Protein AF-A0A7Y5PY12-F1 (afdb_monomer_lite)

Foldseek 3Di:
DDDDPDDDDDPVCVVCVVVVVVVVVVVVVVVVVVVVVVVVVVVVVVVVVVVVVVVVVVVVVVVVVVVVVVVVVVVVVVVVVVVVVVVVVVVVVVVVVVVVVVVPDDDDDDQDPLLVVLVVVVVVVCVVVQWAPKDFPDDSVVSVVQLPVQDWDWTWMWTDHPNFIKTWTFTDGNSDTDDTGIDGPVVPPD

Sequence (190 aa):
MSSAPAQALPEWVAISLPWLVALCALAAAATGVGVWMLLRELRGLAKLGERLAVLDDIRATLARVAKEREDLDLRRLEHVLIELRDGQRRLEDLLLRSSQLSTSAPASPVPSASAIGLSERIVQRLLAQGFERVQVVPSLEELAKLAESGAVHEVPIEARRNGVLCKGRVLVRDGVLIDVEVQPAYSMFP

Secondary structure (DSSP, 8-state):
-------PPPHHHHHHHHHHHHHHHHHHHHHHHHHHHHHHHHHHHHHHHHHHHHHHHHHHHHHHHHHHHHHHHHHHHHHHHHHHHHHHHHHHHHHHHHHHHHHHS--PPPPPHHHHHHHHHHHHHHHHTT-EEEEE-S-HHHHHHHHHS-S-EEEEEEEEETTEEEEEEEEEETTEEEEEEEEEGGGG--

pLDDT: mean 88.65, std 11.75, range [49.53, 98.12]

Radius of gyration: 48.52 Å; chains: 1; bounding box: 94×52×132 Å

Structure (mmCIF, N/CA/C/O backbone):
data_AF-A0A7Y5PY12-F1
#
_entry.id   AF-A0A7Y5PY12-F1
#
loop_
_atom_site.group_PDB
_atom_site.id
_atom_site.type_symbol
_atom_site.label_atom_id
_atom_site.label_alt_id
_atom_site.label_comp_id
_atom_site.label_asym_id
_atom_site.label_entity_id
_atom_site.label_seq_id
_atom_site.pdbx_PDB_ins_code
_atom_site.Cartn_x
_atom_site.Cartn_y
_atom_site.Cartn_z
_atom_site.occupancy
_atom_site.B_iso_or_equiv
_atom_site.auth_seq_id
_atom_site.auth_comp_id
_atom_site.auth_asym_id
_atom_site.auth_atom_id
_atom_site.pdbx_PDB_model_num
ATOM 1 N N . MET A 1 1 ? 54.995 -23.085 -85.739 1.00 54.16 1 MET A N 1
ATOM 2 C CA . MET A 1 1 ? 54.355 -22.607 -84.494 1.00 54.16 1 MET A CA 1
ATOM 3 C C . MET A 1 1 ? 53.792 -21.229 -84.795 1.00 54.16 1 MET A C 1
ATOM 5 O O . MET A 1 1 ? 54.564 -20.297 -84.952 1.00 54.16 1 MET A O 1
ATOM 9 N N . SER A 1 2 ? 52.486 -21.140 -85.055 1.00 56.22 2 SER A N 1
ATOM 10 C CA . SER A 1 2 ? 51.837 -19.907 -85.517 1.00 56.22 2 SER A CA 1
ATOM 11 C C . SER A 1 2 ? 51.529 -19.014 -84.317 1.00 56.22 2 SER A C 1
ATOM 13 O O . SER A 1 2 ? 50.691 -19.367 -83.493 1.00 56.22 2 SER A O 1
ATOM 15 N N . SER A 1 3 ? 52.222 -17.885 -84.192 1.00 66.25 3 SER A N 1
ATOM 16 C CA . SER A 1 3 ? 51.898 -16.840 -83.220 1.00 66.25 3 SER A CA 1
ATOM 17 C C . SER A 1 3 ? 50.614 -16.138 -83.663 1.00 66.25 3 SER A C 1
ATOM 19 O O . SER A 1 3 ? 50.614 -15.425 -84.667 1.00 66.25 3 SER A O 1
ATOM 21 N N . ALA A 1 4 ? 49.509 -16.371 -82.954 1.00 66.19 4 ALA A N 1
ATOM 22 C CA . ALA A 1 4 ? 48.272 -15.634 -83.183 1.00 66.19 4 ALA A CA 1
ATOM 23 C C . ALA A 1 4 ? 48.513 -14.140 -82.885 1.00 66.19 4 ALA A C 1
ATOM 25 O O . ALA A 1 4 ? 49.098 -13.828 -81.843 1.00 66.19 4 ALA A O 1
ATOM 26 N N . PRO A 1 5 ? 48.110 -13.216 -83.776 1.00 68.19 5 PRO A N 1
ATOM 27 C CA . PRO A 1 5 ? 48.259 -11.792 -83.525 1.00 68.19 5 PRO A CA 1
ATOM 28 C C . PRO A 1 5 ? 47.411 -11.420 -82.310 1.00 68.19 5 PRO A C 1
ATOM 30 O O . PRO A 1 5 ? 46.220 -11.730 -82.257 1.00 68.19 5 PRO A O 1
ATOM 33 N N . ALA A 1 6 ? 48.037 -10.773 -81.329 1.00 69.00 6 ALA A N 1
ATOM 34 C CA . ALA A 1 6 ? 47.335 -10.190 -80.199 1.00 69.00 6 ALA A CA 1
ATOM 35 C C . ALA A 1 6 ? 46.327 -9.171 -80.745 1.00 69.00 6 ALA A C 1
ATOM 37 O O . ALA A 1 6 ? 46.705 -8.104 -81.228 1.00 69.00 6 ALA A O 1
ATOM 38 N N . GLN A 1 7 ? 45.047 -9.539 -80.739 1.00 79.12 7 GLN A N 1
ATOM 39 C CA . GLN A 1 7 ? 43.967 -8.638 -81.112 1.00 79.12 7 GLN A CA 1
ATOM 40 C C . GLN A 1 7 ? 43.964 -7.494 -80.098 1.00 79.12 7 GLN A C 1
ATOM 42 O O . GLN A 1 7 ? 43.679 -7.702 -78.918 1.00 79.12 7 GLN A O 1
ATOM 47 N N . ALA A 1 8 ? 44.354 -6.302 -80.550 1.00 81.00 8 ALA A N 1
ATOM 48 C CA . ALA 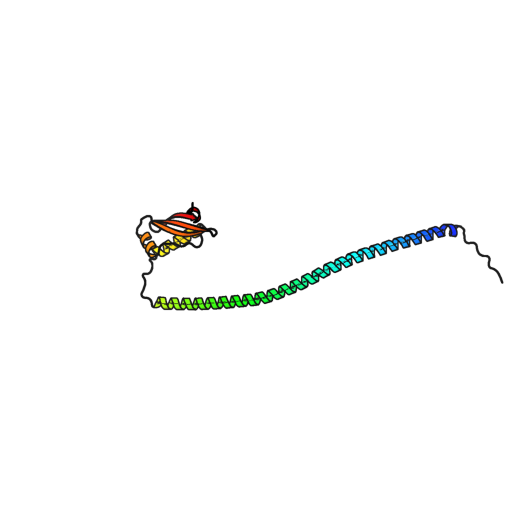A 1 8 ? 44.303 -5.100 -79.738 1.00 81.00 8 ALA A CA 1
ATOM 49 C C . ALA A 1 8 ? 42.850 -4.868 -79.309 1.00 81.00 8 ALA A C 1
ATOM 51 O O . ALA A 1 8 ? 41.940 -4.852 -80.142 1.00 81.00 8 ALA A O 1
ATOM 52 N N . LEU A 1 9 ? 42.632 -4.743 -78.000 1.00 84.69 9 LEU A N 1
ATOM 53 C CA . LEU A 1 9 ? 41.312 -4.447 -77.463 1.00 84.69 9 LEU A CA 1
ATOM 54 C C . LEU A 1 9 ? 40.829 -3.085 -77.991 1.00 84.69 9 LEU A C 1
ATOM 56 O O . LEU A 1 9 ? 41.644 -2.178 -78.174 1.00 84.69 9 LEU A O 1
ATOM 60 N N . PRO A 1 10 ? 39.517 -2.913 -78.208 1.00 89.19 10 PRO A N 1
ATOM 61 C CA . PRO A 1 10 ? 38.969 -1.637 -78.645 1.00 89.19 10 PRO A CA 1
ATOM 62 C C . PRO A 1 10 ? 39.247 -0.517 -77.629 1.00 89.19 10 PRO A C 1
ATOM 64 O O . PRO A 1 10 ? 39.063 -0.712 -76.427 1.00 89.19 10 PRO A O 1
ATOM 67 N N . GLU A 1 11 ? 39.597 0.684 -78.095 1.00 89.56 11 GLU A N 1
ATOM 68 C CA . GLU A 1 11 ? 39.918 1.840 -77.232 1.00 89.56 11 GLU A CA 1
ATOM 69 C C . GLU A 1 11 ? 38.777 2.227 -76.271 1.00 89.56 11 GLU A C 1
ATOM 71 O O . GLU A 1 11 ? 39.020 2.673 -75.148 1.00 89.56 11 GLU A O 1
ATOM 76 N N . TRP A 1 12 ? 37.519 1.979 -76.652 1.00 91.88 12 TRP A N 1
ATOM 77 C CA . TRP A 1 12 ? 36.357 2.239 -75.795 1.00 91.88 12 TRP A CA 1
ATOM 78 C C . TRP A 1 12 ? 36.326 1.358 -74.535 1.00 91.88 12 TRP A C 1
ATOM 80 O O . TRP A 1 12 ? 35.799 1.775 -73.499 1.00 91.88 12 TRP A O 1
ATOM 90 N N . VAL A 1 13 ? 36.923 0.161 -74.585 1.00 90.19 13 VAL A N 1
ATOM 91 C CA . VAL A 1 13 ? 37.040 -0.734 -73.424 1.00 90.19 13 VAL A CA 1
ATOM 92 C C . VAL A 1 13 ? 38.018 -0.145 -72.410 1.00 90.19 13 VAL A C 1
ATOM 94 O O . VAL A 1 13 ? 37.716 -0.110 -71.221 1.00 90.19 13 VAL A O 1
ATOM 97 N N . ALA A 1 14 ? 39.151 0.394 -72.870 1.00 88.75 14 ALA A N 1
ATOM 98 C CA . ALA A 1 14 ? 40.142 1.024 -71.997 1.00 88.75 14 ALA A CA 1
ATOM 99 C C . ALA A 1 14 ? 39.577 2.257 -71.265 1.00 88.75 14 ALA A C 1
ATOM 101 O O . ALA A 1 14 ? 39.891 2.478 -70.097 1.00 88.75 14 ALA A O 1
ATOM 102 N N . ILE A 1 15 ? 38.700 3.024 -71.924 1.00 94.00 15 ILE A N 1
ATOM 103 C CA . ILE A 1 15 ? 38.070 4.222 -71.346 1.00 94.00 15 ILE A CA 1
ATOM 104 C C . ILE A 1 15 ? 36.951 3.862 -70.353 1.00 94.00 15 ILE A C 1
ATOM 106 O O . ILE A 1 15 ? 36.794 4.538 -69.339 1.00 94.00 15 ILE A O 1
ATOM 110 N N . SER A 1 16 ? 36.171 2.808 -70.612 1.00 94.56 16 SER A N 1
ATOM 111 C CA . SER A 1 16 ? 35.021 2.422 -69.768 1.00 94.56 16 SER A CA 1
ATOM 112 C C . SER A 1 16 ? 35.388 1.567 -68.551 1.00 94.56 16 SER A C 1
ATOM 114 O O . SER A 1 16 ? 34.712 1.642 -67.523 1.00 94.56 16 SER A O 1
ATOM 116 N N . LEU A 1 17 ? 36.478 0.800 -68.623 1.00 94.94 17 LEU A N 1
ATOM 117 C CA . LEU A 1 17 ? 36.952 -0.052 -67.531 1.00 94.94 17 LEU A CA 1
ATOM 118 C C . LEU A 1 17 ? 37.141 0.683 -66.184 1.00 94.94 17 LEU A C 1
ATOM 120 O O . LEU A 1 17 ? 36.615 0.182 -65.188 1.00 94.94 17 LEU A O 1
ATOM 124 N N . PRO A 1 18 ? 37.792 1.865 -66.093 1.00 95.38 18 PRO A N 1
ATOM 125 C CA . PRO A 1 18 ? 37.923 2.571 -64.815 1.00 95.38 18 PRO A CA 1
ATOM 126 C C . PRO A 1 18 ? 36.571 3.002 -64.231 1.00 95.38 18 PRO A C 1
ATOM 128 O O . PRO A 1 18 ? 36.392 2.948 -63.015 1.00 95.38 18 PRO A O 1
ATOM 131 N N . TRP A 1 19 ? 35.597 3.363 -65.072 1.00 96.56 19 TRP A N 1
ATOM 132 C CA . TRP A 1 19 ? 34.250 3.726 -64.622 1.00 96.56 19 TRP A CA 1
ATOM 133 C C . TRP A 1 19 ? 33.482 2.528 -64.066 1.00 96.56 19 TRP A C 1
ATOM 135 O O . TRP A 1 19 ? 32.824 2.658 -63.037 1.00 96.56 19 TRP A O 1
ATOM 145 N N . LEU A 1 20 ? 33.600 1.352 -64.693 1.00 96.81 20 LEU A N 1
ATOM 146 C CA . LEU A 1 20 ? 33.001 0.121 -64.169 1.00 96.81 20 LEU A CA 1
ATOM 147 C C . LEU A 1 20 ? 33.629 -0.283 -62.833 1.00 96.81 20 LEU A C 1
ATOM 149 O O . LEU A 1 20 ? 32.902 -0.621 -61.901 1.00 96.81 20 LEU A O 1
ATOM 153 N N . VAL A 1 21 ? 34.958 -0.195 -62.704 1.00 96.88 21 VAL A N 1
ATOM 154 C CA . VAL A 1 21 ? 35.637 -0.460 -61.424 1.00 96.88 21 VAL A CA 1
ATOM 155 C C . VAL A 1 21 ? 35.184 0.538 -60.357 1.00 96.88 21 VAL A C 1
ATOM 157 O O . VAL A 1 21 ? 34.870 0.124 -59.242 1.00 96.88 21 VAL A O 1
ATOM 160 N N . ALA A 1 22 ? 35.078 1.826 -60.694 1.00 97.06 22 ALA A N 1
ATOM 161 C CA . ALA A 1 22 ? 34.590 2.850 -59.773 1.00 97.06 22 ALA A CA 1
ATOM 162 C C . ALA A 1 22 ? 33.138 2.593 -59.334 1.00 97.06 22 ALA A C 1
ATOM 164 O O . ALA A 1 22 ? 32.830 2.686 -58.147 1.00 97.06 22 ALA A O 1
ATOM 165 N N . LEU A 1 23 ? 32.253 2.212 -60.261 1.00 97.50 23 LEU A N 1
ATOM 166 C CA . LEU A 1 23 ? 30.853 1.909 -59.963 1.00 97.50 23 LEU A CA 1
ATOM 167 C C . LEU A 1 23 ? 30.711 0.643 -59.106 1.00 97.50 23 LEU A C 1
ATOM 169 O O . LEU A 1 23 ? 29.953 0.644 -58.137 1.00 97.50 23 LEU A O 1
ATOM 173 N N . CYS A 1 24 ? 31.488 -0.404 -59.394 1.00 97.56 24 CYS A N 1
ATOM 174 C CA . CYS A 1 24 ? 31.554 -1.607 -58.563 1.00 97.56 24 CYS A CA 1
ATOM 175 C C . CYS A 1 24 ? 32.086 -1.304 -57.157 1.00 97.56 24 CYS A C 1
ATOM 177 O O . CYS A 1 24 ? 31.521 -1.782 -56.174 1.00 97.56 24 CYS A O 1
ATOM 179 N N . ALA A 1 25 ? 33.132 -0.481 -57.039 1.00 97.31 25 ALA A N 1
ATOM 180 C CA . ALA A 1 25 ? 33.668 -0.062 -55.747 1.00 97.31 25 ALA A CA 1
ATOM 181 C C . ALA A 1 25 ? 32.639 0.749 -54.943 1.00 97.31 25 ALA A C 1
ATOM 183 O O . ALA A 1 25 ? 32.486 0.533 -53.741 1.00 97.31 25 ALA A O 1
ATOM 184 N N . LEU A 1 26 ? 31.881 1.629 -55.604 1.00 97.81 26 LEU A N 1
ATOM 185 C CA . LEU A 1 26 ? 30.832 2.426 -54.969 1.00 97.81 26 LEU A CA 1
ATOM 186 C C . LEU A 1 26 ? 29.651 1.556 -54.516 1.00 97.81 26 LEU A C 1
ATOM 188 O O . LEU A 1 26 ? 29.161 1.725 -53.401 1.00 97.81 26 LEU A O 1
ATOM 192 N N . ALA A 1 27 ? 29.240 0.575 -55.323 1.00 97.44 27 ALA A N 1
ATOM 193 C CA . ALA A 1 27 ? 28.216 -0.397 -54.943 1.00 97.44 27 ALA A CA 1
ATOM 194 C C . ALA A 1 27 ? 28.662 -1.282 -53.762 1.00 97.44 27 ALA A C 1
ATOM 196 O O . ALA A 1 27 ? 27.888 -1.522 -52.831 1.00 97.44 27 ALA A O 1
ATOM 197 N N . ALA A 1 28 ? 29.923 -1.726 -53.749 1.00 97.44 28 ALA A N 1
ATOM 198 C CA . ALA A 1 28 ? 30.500 -2.476 -52.634 1.00 97.44 28 ALA A CA 1
ATOM 199 C C . ALA A 1 28 ? 30.579 -1.630 -51.350 1.00 97.44 28 ALA A C 1
ATOM 201 O O . ALA A 1 28 ? 30.258 -2.109 -50.263 1.00 97.44 28 ALA A O 1
ATOM 202 N N . ALA A 1 29 ? 30.934 -0.348 -51.463 1.00 97.81 29 ALA A N 1
ATOM 203 C CA . ALA A 1 29 ? 30.933 0.570 -50.328 1.00 97.81 29 ALA A CA 1
ATOM 204 C C . ALA A 1 29 ? 29.511 0.804 -49.790 1.00 97.81 29 ALA A C 1
ATOM 206 O O . ALA A 1 29 ? 29.292 0.723 -48.582 1.00 97.81 29 ALA A O 1
ATOM 207 N N . ALA A 1 30 ? 28.532 1.029 -50.671 1.00 97.44 30 ALA A N 1
ATOM 208 C CA . ALA A 1 30 ? 27.138 1.241 -50.284 1.00 97.44 30 ALA A CA 1
ATOM 209 C C . ALA A 1 30 ? 26.540 0.015 -49.573 1.00 97.44 30 ALA A C 1
ATOM 211 O O . ALA A 1 30 ? 25.907 0.149 -48.525 1.00 97.44 30 ALA A O 1
ATOM 212 N N . THR A 1 31 ? 26.791 -1.188 -50.095 1.00 97.88 31 THR A N 1
ATOM 213 C CA . THR A 1 31 ? 26.361 -2.441 -49.453 1.00 97.88 31 THR A CA 1
ATOM 214 C C . THR A 1 31 ? 27.072 -2.666 -48.119 1.00 97.88 31 THR A C 1
ATOM 216 O O . THR A 1 31 ? 26.419 -3.028 -47.141 1.00 97.88 31 THR A O 1
ATOM 219 N N . GLY A 1 32 ? 28.372 -2.368 -48.031 1.00 98.00 32 GLY A N 1
ATOM 220 C CA . GLY A 1 32 ? 29.129 -2.426 -46.779 1.00 98.00 32 GLY A CA 1
ATOM 221 C C . GLY A 1 32 ? 28.567 -1.501 -45.695 1.00 98.00 32 GLY A C 1
ATOM 222 O O . GLY A 1 32 ? 28.369 -1.933 -44.558 1.00 98.00 32 GLY A O 1
ATOM 223 N N . VAL A 1 33 ? 28.238 -0.254 -46.048 1.00 98.06 33 VAL A N 1
ATOM 224 C CA . VAL A 1 33 ? 27.600 0.705 -45.128 1.00 98.06 33 VAL A CA 1
ATOM 225 C C . VAL A 1 33 ? 26.213 0.219 -44.701 1.00 98.06 33 VAL A C 1
ATOM 227 O O . VAL A 1 33 ? 25.891 0.282 -43.514 1.00 98.06 33 VAL A O 1
ATOM 230 N N . GLY A 1 34 ? 25.420 -0.322 -45.631 1.00 97.81 34 GLY A N 1
ATOM 231 C CA . GLY A 1 34 ? 24.100 -0.883 -45.332 1.00 97.81 34 GLY A CA 1
ATOM 232 C C . GLY A 1 34 ? 24.163 -2.044 -44.335 1.00 97.81 34 GLY A C 1
ATOM 233 O O . GLY A 1 34 ? 23.469 -2.032 -43.318 1.00 97.81 34 GLY A O 1
ATOM 234 N N . VAL A 1 35 ? 25.055 -3.012 -44.565 1.00 98.12 35 VAL A N 1
ATOM 235 C CA . VAL A 1 35 ? 25.275 -4.144 -43.647 1.00 98.12 35 VAL A CA 1
ATOM 236 C C . VAL A 1 35 ? 25.763 -3.657 -42.281 1.00 98.12 35 VAL A C 1
ATOM 238 O O . VAL A 1 35 ? 25.303 -4.143 -41.245 1.00 98.12 35 VAL A O 1
ATOM 241 N N . TRP A 1 36 ? 26.660 -2.670 -42.253 1.00 98.12 36 TRP A N 1
ATOM 242 C CA . TRP A 1 36 ? 27.153 -2.094 -41.005 1.00 98.12 36 TRP A CA 1
ATOM 243 C C . TRP A 1 36 ? 26.049 -1.393 -40.199 1.00 98.12 36 TRP A C 1
ATOM 245 O O . TRP A 1 36 ? 25.974 -1.583 -38.982 1.00 98.12 36 TRP A O 1
ATOM 255 N N . MET A 1 37 ? 25.163 -0.635 -40.854 1.00 98.12 37 MET A N 1
ATOM 256 C CA . MET A 1 37 ? 24.010 -0.008 -40.198 1.00 98.12 37 MET A CA 1
ATOM 257 C C . MET A 1 37 ? 23.050 -1.048 -39.611 1.00 98.12 37 MET A C 1
ATOM 259 O O . MET A 1 37 ? 22.684 -0.932 -38.442 1.00 98.12 37 MET A O 1
ATOM 263 N N . LEU A 1 38 ? 22.724 -2.106 -40.359 1.00 96.88 38 LEU A N 1
ATOM 264 C CA . LEU A 1 38 ? 21.866 -3.191 -39.868 1.00 96.88 38 LEU A CA 1
ATOM 265 C C . LEU A 1 38 ? 22.475 -3.900 -38.652 1.00 96.88 38 LEU A C 1
ATOM 267 O O . LEU A 1 38 ? 21.798 -4.129 -37.652 1.00 96.88 38 LEU A O 1
ATOM 271 N N . LEU A 1 39 ? 23.778 -4.195 -38.687 1.00 97.50 39 LEU A N 1
ATOM 272 C CA . LEU A 1 39 ? 24.484 -4.780 -37.543 1.00 97.50 39 LEU A CA 1
ATOM 273 C C . LEU A 1 39 ? 24.471 -3.854 -36.325 1.00 97.50 39 LEU A C 1
ATOM 275 O O . LEU A 1 39 ? 24.368 -4.321 -35.188 1.00 97.50 39 LEU A O 1
ATOM 279 N N . ARG A 1 40 ? 24.580 -2.540 -36.540 1.00 97.50 40 ARG A N 1
ATOM 280 C CA . ARG A 1 40 ? 24.503 -1.551 -35.465 1.00 97.50 40 ARG A CA 1
ATOM 281 C C . ARG A 1 40 ? 23.112 -1.525 -34.830 1.00 97.50 40 ARG A C 1
ATOM 283 O O . ARG A 1 40 ? 23.033 -1.501 -33.602 1.00 97.50 40 ARG A O 1
ATOM 290 N N . GLU A 1 41 ? 22.047 -1.568 -35.624 1.00 96.38 41 GLU A N 1
ATOM 291 C CA . GLU A 1 41 ? 20.673 -1.623 -35.110 1.00 96.38 41 GLU A CA 1
ATOM 292 C C . GLU A 1 41 ? 20.382 -2.932 -34.377 1.00 96.38 41 GLU A C 1
ATOM 294 O O . GLU A 1 41 ? 19.878 -2.897 -33.255 1.00 96.38 41 GLU A O 1
ATOM 299 N N . LEU A 1 42 ? 20.795 -4.077 -34.930 1.00 96.00 42 LEU A N 1
ATOM 300 C CA . LEU A 1 42 ? 20.651 -5.379 -34.272 1.00 96.00 42 LEU A CA 1
ATOM 301 C C . LEU A 1 42 ? 21.368 -5.419 -32.918 1.00 96.00 42 LEU A C 1
ATOM 303 O O . LEU A 1 42 ? 20.822 -5.930 -31.943 1.00 96.00 42 LEU A O 1
ATOM 307 N N . ARG A 1 43 ? 22.562 -4.820 -32.814 1.00 96.00 43 ARG A N 1
ATOM 308 C CA . ARG A 1 43 ? 23.263 -4.670 -31.525 1.00 96.00 43 ARG A CA 1
ATOM 309 C C . ARG A 1 43 ? 22.522 -3.742 -30.563 1.00 96.00 43 ARG A C 1
ATOM 311 O O . ARG A 1 43 ? 22.567 -3.964 -29.356 1.00 96.00 43 ARG A O 1
ATOM 318 N N . GLY A 1 44 ? 21.865 -2.703 -31.074 1.00 94.31 44 GLY A N 1
ATOM 319 C CA . GLY A 1 44 ? 20.997 -1.834 -30.280 1.00 94.31 44 GLY A CA 1
ATOM 320 C C . GLY A 1 44 ? 19.810 -2.600 -29.693 1.00 94.31 44 GLY A C 1
ATOM 321 O O . GLY A 1 44 ? 19.565 -2.521 -28.491 1.00 94.31 44 GLY A O 1
ATOM 322 N N . LEU A 1 45 ? 19.137 -3.401 -30.520 1.00 93.31 45 LEU A N 1
ATOM 323 C CA . LEU A 1 45 ? 18.013 -4.247 -30.114 1.00 93.31 45 LEU A CA 1
ATOM 324 C C . LEU A 1 45 ? 18.436 -5.352 -29.139 1.00 93.31 45 LEU A C 1
ATOM 326 O O . LEU A 1 45 ? 17.736 -5.586 -28.159 1.00 93.31 45 LEU A O 1
ATOM 330 N N . ALA A 1 46 ? 19.603 -5.971 -29.337 1.00 94.25 46 ALA A N 1
ATOM 331 C CA . ALA A 1 46 ? 20.138 -6.973 -28.413 1.00 94.25 46 ALA A CA 1
ATOM 332 C C . ALA A 1 46 ? 20.317 -6.408 -26.992 1.00 94.25 46 ALA A C 1
ATOM 334 O O . ALA A 1 46 ? 19.899 -7.031 -26.019 1.00 94.25 46 ALA A O 1
ATOM 335 N N . LYS A 1 47 ? 20.835 -5.177 -26.870 1.00 92.62 47 LYS A N 1
ATOM 336 C CA . LYS A 1 47 ? 20.962 -4.487 -25.573 1.00 92.62 47 LYS A CA 1
ATOM 337 C C . LYS A 1 47 ? 19.613 -4.177 -24.925 1.00 92.62 47 LYS A C 1
ATOM 339 O O . LYS A 1 47 ? 19.510 -4.168 -23.701 1.00 92.62 47 LYS A O 1
ATOM 344 N N . LEU A 1 48 ? 18.583 -3.884 -25.720 1.00 90.31 48 LEU A N 1
ATOM 345 C CA . LEU A 1 48 ? 17.225 -3.717 -25.195 1.00 90.31 48 LEU A CA 1
ATOM 346 C C . LEU A 1 48 ? 16.661 -5.056 -24.707 1.00 90.31 48 LEU A C 1
ATOM 348 O O . LEU A 1 48 ? 16.049 -5.088 -23.644 1.00 90.31 48 LEU A O 1
ATOM 352 N N . GLY A 1 49 ? 16.937 -6.150 -25.423 1.00 92.06 49 GLY A N 1
ATOM 353 C CA . GLY A 1 49 ? 16.595 -7.510 -25.004 1.00 92.06 49 GLY A CA 1
ATOM 354 C C . GLY A 1 49 ? 17.203 -7.887 -23.651 1.00 92.06 49 GLY A C 1
ATOM 355 O O . GLY A 1 49 ? 16.492 -8.377 -22.782 1.00 92.06 49 GLY A O 1
ATOM 356 N N . GLU A 1 50 ? 18.479 -7.569 -23.419 1.00 92.00 50 GLU A N 1
ATOM 357 C CA . GLU A 1 50 ? 19.126 -7.788 -22.113 1.00 92.00 50 GLU A CA 1
ATOM 358 C C . GLU A 1 50 ? 18.452 -6.994 -20.984 1.00 92.00 50 GLU A C 1
ATOM 360 O O . GLU A 1 50 ? 18.255 -7.511 -19.888 1.00 92.00 50 GLU A O 1
ATOM 365 N N . ARG A 1 51 ? 18.039 -5.746 -21.245 1.00 88.12 51 ARG A N 1
ATOM 366 C CA . ARG A 1 51 ? 17.297 -4.941 -20.257 1.00 88.12 51 ARG A CA 1
ATOM 367 C C . ARG A 1 51 ? 15.910 -5.508 -19.963 1.00 88.12 51 ARG A C 1
ATOM 369 O O . ARG A 1 51 ? 15.446 -5.400 -18.833 1.00 88.12 51 ARG A O 1
ATOM 376 N N . LEU A 1 52 ? 15.254 -6.093 -20.962 1.00 90.12 52 LEU A N 1
ATOM 377 C CA . LEU A 1 52 ? 13.968 -6.772 -20.798 1.00 90.12 52 LEU A CA 1
ATOM 378 C C . LEU A 1 52 ? 14.111 -8.067 -19.989 1.00 90.12 52 LEU A C 1
ATOM 380 O O . LEU A 1 52 ? 13.257 -8.330 -19.153 1.00 90.12 52 LEU A O 1
ATOM 384 N N . ALA A 1 53 ? 15.211 -8.808 -20.138 1.00 91.69 53 ALA A N 1
ATOM 385 C CA . ALA A 1 53 ? 15.468 -10.000 -19.326 1.00 91.69 53 ALA A CA 1
ATOM 386 C C . ALA A 1 53 ? 15.537 -9.682 -17.817 1.00 91.69 53 ALA A C 1
ATOM 388 O O . ALA A 1 53 ? 15.048 -10.452 -16.995 1.00 91.69 53 ALA A O 1
ATOM 389 N N . VAL A 1 54 ? 16.043 -8.498 -17.443 1.00 93.31 54 VAL A N 1
ATOM 390 C CA . VAL A 1 54 ? 16.017 -8.031 -16.043 1.00 93.31 54 VAL A CA 1
ATOM 391 C C . VAL A 1 54 ? 14.580 -7.877 -15.519 1.00 93.31 54 VAL A C 1
ATOM 393 O O . VAL A 1 54 ? 14.327 -8.108 -14.338 1.00 93.31 54 VAL A O 1
ATOM 396 N N . LEU A 1 55 ? 13.615 -7.512 -16.371 1.00 90.94 55 LEU A N 1
ATOM 397 C CA . LEU A 1 55 ? 12.207 -7.424 -15.965 1.00 90.94 55 LEU A CA 1
ATOM 398 C C . LEU A 1 55 ? 11.603 -8.804 -15.688 1.00 90.94 55 LEU A C 1
ATOM 400 O O . LEU A 1 55 ? 10.769 -8.916 -14.789 1.00 90.94 55 LEU A O 1
ATOM 404 N N . ASP A 1 56 ? 12.035 -9.843 -16.402 1.00 93.38 56 ASP A N 1
ATOM 405 C CA . ASP A 1 56 ? 11.603 -11.216 -16.131 1.00 93.38 56 ASP A CA 1
ATOM 406 C C . ASP A 1 56 ? 12.136 -11.714 -14.779 1.00 93.38 56 ASP A C 1
ATOM 408 O O . ASP A 1 56 ? 11.380 -12.310 -14.006 1.00 93.38 56 ASP A O 1
ATOM 412 N N . ASP A 1 57 ? 13.377 -11.371 -14.423 1.00 93.38 57 ASP A N 1
ATOM 413 C CA . ASP A 1 57 ? 13.936 -11.653 -13.094 1.00 93.38 57 ASP A CA 1
ATOM 414 C C . ASP A 1 57 ? 13.186 -10.899 -11.982 1.00 93.38 57 ASP A C 1
ATOM 416 O O . ASP A 1 57 ? 12.845 -11.468 -10.936 1.00 93.38 57 ASP A O 1
ATOM 420 N N . ILE A 1 58 ? 12.857 -9.621 -12.204 1.00 92.19 58 ILE A N 1
ATOM 421 C CA . ILE A 1 58 ? 12.035 -8.835 -11.267 1.00 92.19 58 ILE A CA 1
ATOM 422 C C . ILE A 1 58 ? 10.644 -9.464 -11.120 1.00 92.19 58 ILE A C 1
ATOM 424 O O . ILE A 1 58 ? 10.124 -9.591 -10.011 1.00 92.19 58 ILE A O 1
ATOM 428 N N . ARG A 1 59 ? 10.034 -9.916 -12.217 1.00 94.31 59 ARG A N 1
ATOM 429 C CA . ARG A 1 59 ? 8.736 -10.594 -12.183 1.00 94.31 59 ARG A CA 1
ATOM 430 C C . ARG A 1 59 ? 8.806 -11.910 -11.408 1.00 94.31 59 ARG A C 1
ATOM 432 O O . ARG A 1 59 ? 7.909 -12.186 -10.612 1.00 94.31 59 ARG A O 1
ATOM 439 N N . ALA A 1 60 ? 9.856 -12.704 -11.604 1.00 95.19 60 ALA A N 1
ATOM 440 C CA . ALA A 1 60 ? 10.054 -13.965 -10.895 1.00 95.19 60 ALA A CA 1
ATOM 441 C C . ALA A 1 60 ? 10.269 -13.750 -9.387 1.00 95.19 60 ALA A C 1
ATOM 443 O O . ALA A 1 60 ? 9.675 -14.451 -8.565 1.00 95.19 60 ALA A O 1
ATOM 444 N N . THR A 1 61 ? 11.068 -12.748 -9.011 1.00 94.44 61 THR A N 1
ATOM 445 C CA . THR A 1 61 ? 11.287 -12.390 -7.601 1.00 94.44 61 THR A CA 1
ATOM 446 C C . THR A 1 61 ? 10.015 -11.859 -6.942 1.00 94.44 61 THR A C 1
ATOM 448 O O . THR A 1 61 ? 9.678 -12.305 -5.846 1.00 94.44 61 THR A O 1
ATOM 451 N N . LEU A 1 62 ? 9.248 -10.999 -7.620 1.00 92.75 62 LEU A N 1
ATOM 452 C CA . LEU A 1 62 ? 7.945 -10.533 -7.132 1.00 92.75 62 LEU A CA 1
ATOM 453 C C . LEU A 1 62 ? 6.947 -11.681 -6.954 1.00 92.75 62 LEU A C 1
ATOM 455 O O . LEU A 1 62 ? 6.284 -11.743 -5.924 1.00 92.75 62 LEU A O 1
ATOM 459 N N . ALA A 1 63 ? 6.864 -12.614 -7.907 1.00 94.25 63 ALA A N 1
ATOM 460 C CA . ALA A 1 63 ? 5.982 -13.777 -7.799 1.00 94.25 63 ALA A CA 1
ATOM 461 C C . ALA A 1 63 ? 6.358 -14.674 -6.609 1.00 94.25 63 ALA A C 1
ATOM 463 O O . ALA A 1 63 ? 5.484 -15.167 -5.896 1.00 94.25 63 ALA A O 1
ATOM 464 N N . ARG A 1 64 ? 7.659 -14.849 -6.355 1.00 93.44 64 ARG A N 1
ATOM 465 C CA . ARG A 1 64 ? 8.147 -15.584 -5.186 1.00 93.44 64 ARG A CA 1
ATOM 466 C C . ARG A 1 64 ? 7.776 -14.884 -3.878 1.00 93.44 64 ARG A C 1
ATOM 468 O O . ARG A 1 64 ? 7.253 -15.538 -2.983 1.00 93.44 64 ARG A O 1
ATOM 475 N N . VAL A 1 65 ? 7.997 -13.572 -3.781 1.00 88.94 65 VAL A N 1
ATOM 476 C CA . VAL A 1 65 ? 7.643 -12.785 -2.587 1.00 88.94 65 VAL A CA 1
ATOM 477 C C . VAL A 1 65 ? 6.132 -12.781 -2.352 1.00 88.94 65 VAL A C 1
ATOM 479 O O . VAL A 1 65 ? 5.701 -12.912 -1.210 1.00 88.94 65 VAL A O 1
ATOM 482 N N . ALA A 1 66 ? 5.325 -12.665 -3.410 1.00 89.69 66 ALA A N 1
ATOM 483 C CA . ALA A 1 66 ? 3.870 -12.742 -3.315 1.00 89.69 66 ALA A CA 1
ATOM 484 C C . ALA A 1 66 ? 3.422 -14.094 -2.743 1.00 89.69 66 ALA A C 1
ATOM 486 O O . ALA A 1 66 ? 2.653 -14.125 -1.789 1.00 89.69 66 ALA A O 1
ATOM 487 N N . LYS A 1 67 ? 3.990 -15.199 -3.237 1.00 89.00 67 LYS A N 1
ATOM 488 C CA . LYS A 1 67 ? 3.699 -16.544 -2.730 1.00 89.00 67 LYS A CA 1
ATOM 489 C C . LYS A 1 67 ? 4.111 -16.730 -1.264 1.00 89.00 67 LYS A C 1
ATOM 491 O O . LYS A 1 67 ? 3.351 -17.273 -0.473 1.00 89.00 67 LYS A O 1
ATOM 496 N N . GLU A 1 68 ? 5.297 -16.251 -0.884 1.00 86.81 68 GLU A N 1
ATOM 497 C CA . GLU A 1 68 ? 5.767 -16.306 0.509 1.00 86.81 68 GLU A CA 1
ATOM 498 C C . GLU A 1 68 ? 4.879 -15.460 1.444 1.00 86.81 68 GLU A C 1
ATOM 500 O O . GLU A 1 68 ? 4.635 -15.850 2.586 1.00 86.81 68 GLU A O 1
ATOM 505 N N . ARG A 1 69 ? 4.359 -14.320 0.966 1.00 85.94 69 ARG A N 1
ATOM 506 C CA . ARG A 1 69 ? 3.402 -13.483 1.706 1.00 85.94 69 ARG A CA 1
ATOM 507 C C . ARG A 1 69 ? 2.043 -14.153 1.859 1.00 85.94 69 ARG A C 1
ATOM 509 O O . ARG A 1 69 ? 1.533 -14.159 2.971 1.00 85.94 69 ARG A O 1
ATOM 516 N N . GLU A 1 70 ? 1.499 -14.743 0.798 1.00 87.44 70 GLU A N 1
ATOM 517 C CA . GLU A 1 70 ? 0.225 -15.474 0.849 1.00 87.44 70 GLU A CA 1
ATOM 518 C C . GLU A 1 70 ? 0.266 -16.603 1.891 1.00 87.44 70 GLU A C 1
ATOM 520 O O . GLU A 1 70 ? -0.646 -16.717 2.712 1.00 87.44 70 GLU A O 1
ATOM 525 N N . ASP A 1 71 ? 1.359 -17.372 1.940 1.00 85.44 71 ASP A N 1
ATOM 526 C CA . ASP A 1 71 ? 1.544 -18.438 2.934 1.00 85.44 71 ASP A CA 1
ATOM 527 C C . ASP A 1 71 ? 1.656 -17.896 4.374 1.00 85.44 71 ASP A C 1
ATOM 529 O O . ASP A 1 71 ? 1.129 -18.490 5.324 1.00 85.44 71 ASP A O 1
ATOM 533 N N . LEU A 1 72 ? 2.346 -16.764 4.562 1.00 81.19 72 LEU A N 1
ATOM 534 C CA . LEU A 1 72 ? 2.478 -16.114 5.870 1.00 81.19 72 LEU A CA 1
ATOM 535 C C . LEU A 1 72 ? 1.156 -15.507 6.345 1.00 81.19 72 LEU A C 1
ATOM 537 O O . LEU A 1 72 ? 0.817 -15.624 7.527 1.00 81.19 72 LEU A O 1
ATOM 541 N N . ASP A 1 73 ? 0.408 -14.887 5.438 1.00 88.00 73 ASP A N 1
ATOM 542 C CA . ASP A 1 73 ? -0.870 -14.262 5.746 1.00 88.00 73 ASP A CA 1
ATOM 543 C C . ASP A 1 73 ? -1.928 -15.322 6.069 1.00 88.00 73 ASP A C 1
ATOM 545 O O . ASP A 1 73 ? -2.674 -15.141 7.028 1.00 88.00 73 ASP A O 1
ATOM 549 N N . LEU A 1 74 ? -1.927 -16.476 5.391 1.00 90.38 74 LEU A N 1
ATOM 550 C CA . LEU A 1 74 ? -2.801 -17.607 5.729 1.00 90.38 74 LEU A CA 1
ATOM 551 C C . LEU A 1 74 ? -2.585 -18.103 7.164 1.00 90.38 74 LEU A C 1
ATOM 553 O O . LEU A 1 74 ? -3.543 -18.199 7.930 1.00 90.38 74 LEU A O 1
ATOM 557 N N . ARG A 1 75 ? -1.332 -18.354 7.567 1.00 85.88 75 ARG A N 1
ATOM 558 C CA . ARG A 1 75 ? -1.018 -18.799 8.940 1.00 85.88 75 ARG A CA 1
ATOM 559 C C . ARG A 1 75 ? -1.362 -17.744 9.985 1.00 85.88 75 ARG A C 1
ATOM 561 O O . ARG A 1 75 ? -1.837 -18.066 11.072 1.00 85.88 75 ARG A O 1
ATOM 568 N N . ARG A 1 76 ? -1.106 -16.471 9.676 1.00 89.44 76 ARG A N 1
ATOM 569 C CA . ARG A 1 76 ? -1.419 -15.370 10.589 1.00 89.44 76 ARG A CA 1
ATOM 570 C C . ARG A 1 76 ? -2.927 -15.200 10.754 1.00 89.44 76 ARG A C 1
ATOM 572 O O . ARG A 1 76 ? -3.385 -15.018 11.878 1.00 89.44 76 ARG A O 1
ATOM 579 N N . LEU A 1 77 ? -3.686 -15.287 9.664 1.00 90.81 77 LEU A N 1
ATOM 580 C CA . LEU A 1 77 ? -5.146 -15.251 9.693 1.00 90.81 77 LEU A CA 1
ATOM 581 C C . LEU A 1 77 ? -5.713 -16.442 10.468 1.00 90.81 77 LEU A C 1
ATOM 583 O O . LEU A 1 77 ? -6.606 -16.245 11.286 1.00 90.81 77 LEU A O 1
ATOM 587 N N . GLU A 1 78 ? -5.163 -17.645 10.292 1.00 96.25 78 GLU A N 1
ATOM 588 C CA . GLU A 1 78 ? -5.542 -18.820 11.084 1.00 96.25 78 GLU A CA 1
ATOM 589 C C . GLU A 1 78 ? -5.346 -18.570 12.587 1.00 96.25 78 GLU A C 1
ATOM 591 O O . GLU A 1 78 ? -6.258 -18.815 13.377 1.00 96.25 78 GLU A O 1
ATOM 596 N N . HIS A 1 79 ? -4.203 -18.005 12.986 1.00 96.88 79 HIS A N 1
ATOM 597 C CA . HIS A 1 79 ? -3.938 -17.695 14.391 1.00 96.88 79 HIS A CA 1
ATOM 598 C C . HIS A 1 79 ? -4.926 -16.668 14.960 1.00 96.88 79 HIS A C 1
ATOM 600 O O . HIS A 1 79 ? -5.495 -16.890 16.026 1.00 96.88 79 HIS A O 1
ATOM 606 N N . VAL A 1 80 ? -5.195 -15.585 14.222 1.00 92.19 80 VAL A N 1
ATOM 607 C CA . VAL A 1 80 ? -6.165 -14.555 14.635 1.00 92.19 80 VAL A CA 1
ATOM 608 C C . VAL A 1 80 ? -7.576 -15.137 14.752 1.00 92.19 80 VAL A C 1
ATOM 610 O O . VAL A 1 80 ? -8.304 -14.798 15.682 1.00 92.19 80 VAL A O 1
ATOM 613 N N . LEU A 1 81 ? -7.975 -16.041 13.852 1.00 95.75 81 LEU A N 1
ATOM 614 C CA . LEU A 1 81 ? -9.273 -16.714 13.934 1.00 95.75 81 LEU A CA 1
ATOM 615 C C . LEU A 1 81 ? -9.371 -17.639 15.154 1.00 95.75 81 LEU A C 1
ATOM 617 O O . LEU A 1 81 ? -10.424 -17.686 15.793 1.00 95.75 81 LEU A O 1
ATOM 621 N N . ILE A 1 82 ? -8.290 -18.342 15.505 1.00 97.44 82 ILE A N 1
ATOM 622 C CA . ILE A 1 82 ? -8.228 -19.159 16.726 1.00 97.44 82 ILE A CA 1
ATOM 623 C C . ILE A 1 82 ? -8.365 -18.269 17.966 1.00 97.44 82 ILE A C 1
ATOM 625 O O . ILE A 1 82 ? -9.205 -18.552 18.819 1.00 97.44 82 ILE A O 1
ATOM 629 N N . GLU A 1 83 ? -7.610 -17.170 18.044 1.00 96.25 83 GLU A N 1
ATOM 630 C CA . GLU A 1 83 ? -7.697 -16.217 19.157 1.00 96.25 83 GLU A CA 1
ATOM 631 C C . GLU A 1 83 ? -9.099 -15.607 19.287 1.00 96.25 83 GLU A C 1
ATOM 633 O O . GLU A 1 83 ? -9.625 -15.496 20.396 1.00 96.25 83 GLU A O 1
ATOM 638 N N . LEU A 1 84 ? -9.734 -15.249 18.164 1.00 92.62 84 LEU A N 1
ATOM 639 C CA . LEU A 1 84 ? -11.081 -14.681 18.153 1.00 92.62 84 LEU A CA 1
ATOM 640 C C . LEU A 1 84 ? -12.121 -15.693 18.651 1.00 92.62 84 LEU A C 1
ATOM 642 O O . LEU A 1 84 ? -12.963 -15.351 19.482 1.00 92.62 84 LEU A O 1
ATOM 646 N N . ARG A 1 85 ? -12.033 -16.946 18.191 1.00 97.00 85 ARG A N 1
ATOM 647 C CA . ARG A 1 85 ? -12.900 -18.042 18.643 1.00 97.00 85 ARG A CA 1
ATOM 648 C C . ARG A 1 85 ? -12.730 -18.308 20.139 1.00 97.00 85 ARG A C 1
ATOM 650 O O . ARG A 1 85 ? -13.716 -18.464 20.858 1.00 97.00 85 ARG A O 1
ATOM 657 N N . ASP A 1 86 ? -11.494 -18.340 20.623 1.00 98.00 86 ASP A N 1
ATOM 658 C CA . ASP A 1 86 ? -11.207 -18.573 22.039 1.00 98.00 86 ASP A CA 1
ATOM 659 C C . ASP A 1 86 ? -11.666 -17.387 22.905 1.00 98.00 86 ASP A C 1
ATOM 661 O O . ASP A 1 86 ? -12.180 -17.581 24.009 1.00 98.00 86 ASP A O 1
ATOM 665 N N . GLY A 1 87 ? -11.550 -16.159 22.392 1.00 95.31 87 GLY A N 1
ATOM 666 C CA . GLY A 1 87 ? -12.093 -14.950 23.010 1.00 95.31 87 GLY A CA 1
ATOM 667 C C . GLY A 1 87 ? -13.620 -14.976 23.121 1.00 95.31 87 GLY A C 1
ATOM 668 O O . GLY A 1 87 ? -14.153 -14.686 24.192 1.00 95.31 87 GLY A O 1
ATOM 669 N N . GLN A 1 88 ? -14.321 -15.385 22.057 1.00 96.62 88 GLN A N 1
ATOM 670 C CA . GLN A 1 88 ? -15.778 -15.569 22.063 1.00 96.62 88 GLN A CA 1
ATOM 671 C C . GLN A 1 88 ? -16.207 -16.597 23.108 1.00 96.62 88 GLN A C 1
ATOM 673 O O . GLN A 1 88 ? -17.072 -16.304 23.927 1.00 96.62 88 GLN A O 1
ATOM 678 N N . ARG A 1 89 ? -15.537 -17.752 23.162 1.00 97.75 89 ARG A N 1
ATOM 679 C CA . ARG A 1 89 ? -15.839 -18.796 24.148 1.00 97.75 89 ARG A CA 1
ATOM 680 C C . ARG A 1 89 ? -15.666 -18.308 25.589 1.00 97.75 89 ARG A C 1
ATOM 682 O O . ARG A 1 89 ? -16.499 -18.587 26.443 1.00 97.75 89 ARG A O 1
ATOM 689 N N . ARG A 1 90 ? -14.617 -17.525 25.866 1.00 95.75 90 ARG A N 1
ATOM 690 C CA . ARG A 1 90 ? -14.414 -16.907 27.190 1.00 95.75 90 ARG A CA 1
ATOM 691 C C . ARG A 1 90 ? -15.496 -15.880 27.521 1.00 95.75 90 ARG A C 1
ATOM 693 O O . ARG A 1 90 ? -15.913 -15.799 28.673 1.00 95.75 90 ARG A O 1
ATOM 700 N N . LEU A 1 91 ? -15.937 -15.090 26.542 1.00 96.25 91 LEU A N 1
ATOM 701 C CA . LEU A 1 91 ? -17.037 -14.140 26.724 1.00 96.25 91 LEU A CA 1
ATOM 702 C C . LEU A 1 91 ? -18.356 -14.864 27.009 1.00 96.25 91 LEU A C 1
ATOM 704 O O . LEU A 1 91 ? -19.066 -14.467 27.928 1.00 96.25 91 LEU A O 1
ATOM 708 N N . GLU A 1 92 ? -18.651 -15.943 26.288 1.00 97.81 92 GLU A N 1
ATOM 709 C CA . GLU A 1 92 ? -19.810 -16.802 26.548 1.00 97.81 92 GLU A CA 1
ATOM 710 C C . GLU A 1 92 ? -19.770 -17.375 27.970 1.00 97.81 92 GLU A C 1
ATOM 712 O O . GLU A 1 92 ? -20.746 -17.247 28.709 1.00 97.81 92 GLU A O 1
ATOM 717 N N . ASP A 1 93 ? -18.625 -17.909 28.404 1.00 97.50 93 ASP A N 1
ATOM 718 C CA . ASP A 1 93 ? -18.448 -18.422 29.766 1.00 97.50 93 ASP A CA 1
ATOM 719 C C . ASP A 1 93 ? -18.667 -17.333 30.832 1.00 97.50 93 ASP A C 1
ATOM 721 O O . ASP A 1 93 ? -19.275 -17.584 31.878 1.00 97.50 93 ASP A O 1
ATOM 725 N N . LEU A 1 94 ? -18.188 -16.109 30.586 1.00 95.06 94 LEU A N 1
ATOM 726 C CA . LEU A 1 94 ? -18.393 -14.973 31.488 1.00 95.06 94 LEU A CA 1
ATOM 727 C C . LEU A 1 94 ? -19.861 -14.538 31.546 1.00 95.06 94 LEU A C 1
ATOM 729 O O . LEU A 1 94 ? -20.356 -14.252 32.636 1.00 95.06 94 LEU A O 1
ATOM 733 N N . LEU A 1 95 ? -20.561 -14.520 30.410 1.00 93.94 95 LEU A N 1
ATOM 734 C CA . LEU A 1 95 ? -21.988 -14.195 30.340 1.00 93.94 95 LEU A CA 1
ATOM 735 C C . LEU A 1 95 ? -22.848 -15.259 31.032 1.00 93.94 95 LEU A C 1
ATOM 737 O O . LEU A 1 95 ? -23.781 -14.932 31.764 1.00 93.94 95 LEU A O 1
ATOM 741 N N . LEU A 1 96 ? -22.511 -16.540 30.867 1.00 95.31 96 LEU A N 1
ATOM 742 C CA . LEU A 1 96 ? -23.187 -17.620 31.582 1.00 95.31 96 LEU A CA 1
ATOM 743 C C . LEU A 1 96 ? -22.989 -17.478 33.095 1.00 95.31 96 LEU A C 1
ATOM 745 O O . LEU A 1 96 ? -23.958 -17.562 33.849 1.00 95.31 96 LEU A O 1
ATOM 749 N N . ARG A 1 97 ? -21.770 -17.173 33.554 1.00 92.81 97 ARG A N 1
ATOM 750 C CA . ARG A 1 97 ? -21.495 -16.939 34.982 1.00 92.81 97 ARG A CA 1
ATOM 751 C C . ARG A 1 97 ? -22.218 -15.714 35.534 1.00 92.81 97 ARG A C 1
ATOM 753 O O . ARG A 1 97 ? -22.761 -15.790 36.635 1.00 92.81 97 ARG A O 1
ATOM 760 N N . SER A 1 98 ? -22.248 -14.601 34.799 1.00 88.38 98 SER A N 1
ATOM 761 C CA . SER A 1 98 ? -22.958 -13.401 35.251 1.00 88.38 98 SER A CA 1
ATOM 762 C C . SER A 1 98 ? -24.464 -13.651 35.344 1.00 88.38 98 SER A C 1
ATOM 764 O O . SER A 1 98 ? -25.070 -13.270 36.341 1.00 88.38 98 SER A O 1
ATOM 766 N N . SER A 1 99 ? -25.049 -14.390 34.394 1.00 88.56 99 SER A N 1
ATOM 767 C CA . SER A 1 99 ? -26.470 -14.764 34.442 1.00 88.56 99 SER A CA 1
ATOM 768 C C . SER A 1 99 ? -26.821 -15.635 35.660 1.00 88.56 99 SER A C 1
ATOM 770 O O . SER A 1 99 ? -27.848 -15.421 36.308 1.00 88.56 99 SER A O 1
ATOM 772 N N . GLN A 1 100 ? -25.941 -16.570 36.038 1.00 87.50 100 GLN A N 1
ATOM 773 C CA . GLN A 1 100 ? -26.121 -17.418 37.222 1.00 87.50 100 GLN A CA 1
ATOM 774 C C . GLN A 1 100 ? -26.041 -16.607 38.523 1.00 87.50 100 GLN A C 1
ATOM 776 O O . GLN A 1 100 ? -26.855 -16.803 39.429 1.00 87.50 100 GLN A O 1
ATOM 781 N N . LEU A 1 101 ? -25.101 -15.660 38.602 1.00 82.62 101 LEU A N 1
ATOM 782 C CA . LEU A 1 101 ? -24.952 -14.771 39.756 1.00 82.62 101 LEU A CA 1
ATOM 783 C C . LEU A 1 101 ? -26.136 -13.805 39.889 1.00 82.62 101 LEU A C 1
ATOM 785 O O . LEU A 1 101 ? -26.656 -13.634 40.990 1.00 82.62 101 LEU A O 1
ATOM 789 N N . SER A 1 102 ? -26.620 -13.238 38.780 1.00 67.94 102 SER A N 1
ATOM 790 C CA . SER A 1 102 ? -27.809 -12.376 38.770 1.00 67.94 102 SER A CA 1
ATOM 791 C C . SER A 1 102 ? -29.085 -13.109 39.189 1.00 67.94 102 SER A C 1
ATOM 793 O O . SER A 1 102 ? -29.980 -12.484 39.746 1.00 67.94 102 SER A O 1
ATOM 795 N N . THR A 1 103 ? -29.164 -14.427 38.986 1.00 64.31 103 THR A N 1
ATOM 796 C CA . THR A 1 103 ? -30.314 -15.236 39.432 1.00 64.31 103 THR A CA 1
ATOM 797 C C . THR A 1 103 ? -30.292 -15.504 40.948 1.00 64.31 103 THR A C 1
ATOM 799 O O . THR A 1 103 ? -31.327 -15.823 41.525 1.00 64.31 103 THR A O 1
ATOM 802 N N . SER A 1 104 ? -29.138 -15.352 41.614 1.00 58.75 104 SER A N 1
ATOM 803 C CA . SER A 1 104 ? -28.962 -15.677 43.044 1.00 58.75 104 SER A CA 1
ATOM 804 C C . SER A 1 104 ? -28.832 -14.458 43.969 1.00 58.75 104 SER A C 1
ATOM 806 O O . SER A 1 104 ? -28.769 -14.627 45.187 1.00 58.75 104 SER A O 1
ATOM 808 N N . ALA A 1 105 ? -28.785 -13.234 43.436 1.00 50.69 105 ALA A N 1
ATOM 809 C CA . ALA A 1 105 ? -28.722 -12.019 44.247 1.00 50.69 105 ALA A CA 1
ATOM 810 C C . ALA A 1 105 ? -30.139 -11.534 44.631 1.00 50.69 105 ALA A C 1
ATOM 812 O O . ALA A 1 105 ? -30.997 -11.428 43.752 1.00 50.69 105 ALA A O 1
ATOM 813 N N . PRO A 1 106 ? -30.416 -11.209 45.912 1.00 49.53 106 PRO A N 1
ATOM 814 C CA . PRO A 1 106 ? -31.672 -10.570 46.296 1.00 49.53 106 PRO A CA 1
ATOM 815 C C . PRO A 1 106 ? -31.781 -9.212 45.596 1.00 49.53 106 PRO A C 1
ATOM 817 O O . PRO A 1 106 ? -30.818 -8.449 45.563 1.00 49.53 106 PRO A O 1
ATOM 820 N N . ALA A 1 107 ? -32.952 -8.954 45.011 1.00 50.53 107 ALA A N 1
ATOM 821 C CA . ALA A 1 107 ? -33.259 -7.813 44.157 1.00 50.53 107 ALA A CA 1
ATOM 822 C C . ALA A 1 107 ? -32.674 -6.486 44.679 1.00 50.53 107 ALA A C 1
ATOM 824 O O . ALA A 1 107 ? -33.208 -5.876 45.606 1.00 50.53 107 ALA A O 1
ATOM 825 N N . SER A 1 108 ? -31.596 -6.016 44.048 1.00 53.28 108 SER A N 1
ATOM 826 C CA . SER A 1 108 ? -31.248 -4.596 44.074 1.00 53.28 108 SER A CA 1
ATOM 827 C C . SER A 1 108 ? -32.376 -3.794 43.412 1.00 53.28 108 SER A C 1
ATOM 829 O O . SER A 1 108 ? -33.022 -4.307 42.492 1.00 53.28 108 SER A O 1
ATOM 831 N N . PRO A 1 109 ? -32.637 -2.558 43.872 1.00 51.47 109 PRO A N 1
ATOM 832 C CA . PRO A 1 109 ? -33.721 -1.738 43.352 1.00 51.47 109 PRO A CA 1
ATOM 833 C C . PRO A 1 109 ? -33.540 -1.556 41.847 1.00 51.47 109 PRO A C 1
ATOM 835 O O . PRO A 1 109 ? -32.511 -1.073 41.378 1.00 51.47 109 PRO A O 1
ATOM 838 N N . VAL A 1 110 ? -34.543 -1.994 41.090 1.00 54.53 110 VAL A N 1
ATOM 839 C CA . VAL A 1 110 ? -34.591 -1.802 39.644 1.00 54.53 110 VAL A CA 1
ATOM 840 C C . VAL A 1 110 ? -34.550 -0.291 39.392 1.00 54.53 110 VAL A C 1
ATOM 842 O O . VAL A 1 110 ? -35.415 0.416 39.918 1.00 54.53 110 VAL A O 1
ATOM 845 N N . PRO A 1 111 ? -33.563 0.231 38.642 1.00 55.53 111 PRO A N 1
ATOM 846 C CA . PRO A 1 111 ? -33.534 1.644 38.288 1.00 55.53 111 PRO A CA 1
ATOM 847 C C . PRO A 1 111 ? -34.848 2.018 37.598 1.00 55.53 111 PRO A C 1
ATOM 849 O O . PRO A 1 111 ? -35.336 1.291 36.729 1.00 55.53 111 PRO A O 1
ATOM 852 N N . SER A 1 112 ? -35.451 3.133 38.013 1.00 56.91 112 SER A N 1
ATOM 853 C CA . SER A 1 112 ? -36.719 3.583 37.448 1.00 56.91 112 SER A CA 1
ATOM 854 C C . SER A 1 112 ? -36.571 3.802 35.938 1.00 56.91 112 SER A C 1
ATOM 856 O O . SER A 1 112 ? -35.570 4.339 35.455 1.00 56.91 112 SER A O 1
ATOM 858 N N . ALA A 1 113 ? -37.580 3.387 35.167 1.00 64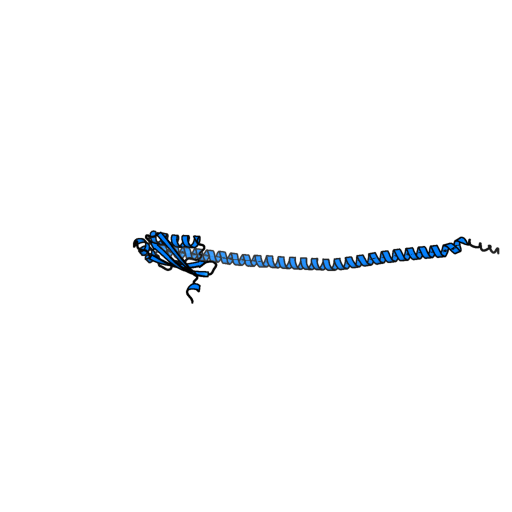.62 113 ALA A N 1
ATOM 859 C CA . ALA A 1 113 ? -37.574 3.512 33.706 1.00 64.62 113 ALA A CA 1
ATOM 860 C C . ALA A 1 113 ? -37.362 4.967 33.230 1.00 64.62 113 ALA A C 1
ATOM 862 O O . ALA A 1 113 ? -36.834 5.202 32.143 1.00 64.62 113 ALA A O 1
ATOM 863 N N . SER A 1 114 ? -37.721 5.949 34.065 1.00 66.69 114 SER A N 1
ATOM 864 C CA . SER A 1 114 ? -37.499 7.376 33.822 1.00 66.69 114 SER A CA 1
ATOM 865 C C . SER A 1 114 ? -36.015 7.765 33.814 1.00 66.69 114 SER A C 1
ATOM 867 O O . SER A 1 114 ? -35.616 8.586 32.986 1.00 66.69 114 SER A O 1
ATOM 869 N N . ALA A 1 115 ? -35.183 7.160 34.669 1.00 70.00 115 ALA A N 1
ATOM 870 C CA . ALA A 1 115 ? -33.752 7.459 34.762 1.00 70.00 115 ALA A CA 1
ATOM 871 C C . ALA A 1 115 ? -32.953 6.893 33.582 1.00 70.00 115 ALA A C 1
ATOM 873 O O . ALA A 1 115 ? -32.107 7.587 33.013 1.00 70.00 115 ALA A O 1
ATOM 874 N N . ILE A 1 116 ? -33.270 5.659 33.175 1.00 77.94 116 ILE A N 1
ATOM 875 C CA . ILE A 1 116 ? -32.689 5.028 31.980 1.00 77.94 116 ILE A CA 1
ATOM 876 C C . ILE A 1 116 ? -33.100 5.816 30.731 1.00 77.94 116 ILE A C 1
ATOM 878 O O . ILE A 1 116 ? -32.258 6.188 29.918 1.00 77.94 116 ILE A O 1
ATOM 882 N N . GLY A 1 117 ? -34.384 6.171 30.617 1.00 86.62 117 GLY A N 1
ATOM 883 C CA . GLY A 1 117 ? -34.867 6.950 29.480 1.00 86.62 117 GLY A CA 1
ATOM 884 C C . GLY A 1 117 ? -34.256 8.354 29.394 1.00 86.62 117 GLY A C 1
ATOM 885 O O . GLY A 1 117 ? -34.138 8.909 28.302 1.00 86.62 117 GLY A O 1
ATOM 886 N N . LEU A 1 118 ? -33.871 8.974 30.515 1.00 88.56 118 LEU A N 1
ATOM 887 C CA . LEU A 1 118 ? -33.197 10.275 30.501 1.00 88.56 118 LEU A CA 1
ATOM 888 C C . LEU A 1 118 ? -31.741 10.161 30.030 1.00 88.56 118 LEU A C 1
ATOM 890 O O . LEU A 1 118 ? -31.329 10.936 29.165 1.00 88.56 118 LEU A O 1
ATOM 894 N N . SER A 1 119 ? -30.976 9.199 30.556 1.00 92.69 119 SER A N 1
ATOM 895 C CA . SER A 1 119 ? -29.574 9.011 30.163 1.00 92.69 119 SER A CA 1
ATOM 896 C C . SER A 1 119 ? -29.444 8.650 28.680 1.00 92.69 119 SER A C 1
ATOM 898 O O . SER A 1 119 ? -28.633 9.250 27.975 1.00 92.69 119 SER A O 1
ATOM 900 N N . GLU A 1 120 ? -30.305 7.769 28.165 1.00 93.00 120 GLU A N 1
ATOM 901 C CA . GLU A 1 120 ? -30.343 7.410 26.744 1.00 93.00 120 GLU A CA 1
ATOM 902 C C . GLU A 1 120 ? -30.662 8.610 25.847 1.00 93.00 120 GLU A C 1
ATOM 904 O O . GLU A 1 120 ? -30.001 8.806 24.826 1.00 93.00 120 GLU A O 1
ATOM 909 N N . ARG A 1 121 ? -31.622 9.461 26.235 1.00 92.81 121 ARG A N 1
ATOM 910 C CA . ARG A 1 121 ? -31.957 10.683 25.484 1.00 92.81 121 ARG A CA 1
ATOM 911 C C . ARG A 1 121 ? -30.799 11.677 25.454 1.00 92.81 121 ARG A C 1
ATOM 913 O O . ARG A 1 121 ? -30.553 12.279 24.408 1.00 92.81 121 ARG A O 1
ATOM 920 N N . ILE A 1 122 ? -30.066 11.821 26.562 1.00 94.19 122 ILE A N 1
ATOM 921 C CA . ILE A 1 122 ? -28.846 12.639 26.620 1.00 94.19 122 ILE A CA 1
ATOM 922 C C . ILE A 1 122 ? -27.796 12.103 25.648 1.00 94.19 122 ILE A C 1
ATOM 924 O O . ILE A 1 122 ? -27.277 12.860 24.823 1.00 94.19 122 ILE A O 1
ATOM 928 N N . VAL A 1 123 ? -27.534 10.795 25.687 1.00 95.69 123 VAL A N 1
ATOM 929 C CA . VAL A 1 123 ? -26.568 10.147 24.794 1.00 95.69 123 VAL A CA 1
ATOM 930 C C . VAL A 1 123 ? -26.984 10.310 23.331 1.00 95.69 123 VAL A C 1
ATOM 932 O O . VAL A 1 123 ? -26.192 10.801 22.531 1.00 95.69 123 VAL A O 1
ATOM 935 N N . GLN A 1 124 ? -28.229 9.986 22.971 1.00 95.94 124 GLN A N 1
ATOM 936 C CA . GLN A 1 124 ? -28.729 10.112 21.597 1.00 95.94 124 GLN A CA 1
ATOM 937 C C . GLN A 1 124 ? -28.642 11.549 21.073 1.00 95.94 124 GLN A C 1
ATOM 939 O O . GLN A 1 124 ? -28.235 11.763 19.929 1.00 95.94 124 GLN A O 1
ATOM 944 N N . ARG A 1 125 ? -28.976 12.548 21.902 1.00 94.94 125 ARG A N 1
ATOM 945 C CA . ARG A 1 125 ? -28.896 13.961 21.513 1.00 94.94 125 ARG A CA 1
ATOM 946 C C . ARG A 1 125 ? -27.460 14.393 21.216 1.00 94.94 125 ARG A C 1
ATOM 948 O O . ARG A 1 125 ? -27.239 15.082 20.223 1.00 94.94 125 ARG A O 1
ATOM 955 N N . LEU A 1 126 ? -26.500 13.978 22.040 1.00 95.31 126 LEU A N 1
ATOM 956 C CA . LEU A 1 126 ? -25.081 14.300 21.859 1.00 95.31 126 LEU A CA 1
ATOM 957 C C . LEU A 1 126 ? -24.474 13.566 20.658 1.00 95.31 126 LEU A C 1
ATOM 959 O O . LEU A 1 126 ? -23.745 14.173 19.875 1.00 95.31 126 LEU A O 1
ATOM 963 N N . LEU A 1 127 ? -24.831 12.296 20.449 1.00 95.75 127 LEU A N 1
ATOM 964 C CA . LEU A 1 127 ? -24.432 11.551 19.252 1.00 95.75 127 LEU A CA 1
ATOM 965 C C . LEU A 1 127 ? -24.940 12.239 17.974 1.00 95.75 127 LEU A C 1
ATOM 967 O O . LEU A 1 127 ? -24.182 12.412 17.023 1.00 95.75 127 LEU A O 1
ATOM 971 N N . ALA A 1 128 ? -26.189 12.720 17.969 1.00 95.81 128 ALA A N 1
ATOM 972 C CA . ALA A 1 128 ? -26.759 13.459 16.839 1.00 95.81 128 ALA A CA 1
ATOM 973 C C . ALA A 1 128 ? -26.048 14.801 16.556 1.00 95.81 128 ALA A C 1
ATOM 975 O O . ALA A 1 128 ? -26.097 15.298 15.433 1.00 95.81 128 ALA A O 1
ATOM 976 N N . GLN A 1 129 ? -25.370 15.382 17.549 1.00 95.06 129 GLN A N 1
ATOM 977 C CA . GLN A 1 129 ? -24.539 16.585 17.400 1.00 95.06 129 GLN A CA 1
ATOM 978 C C . GLN A 1 129 ? -23.092 16.274 16.960 1.00 95.06 129 GLN A C 1
ATOM 980 O O . GLN A 1 129 ? -22.288 17.195 16.787 1.00 95.06 129 GLN A O 1
ATOM 985 N N . GLY A 1 130 ? -22.754 14.995 16.756 1.00 96.38 130 GLY A N 1
ATOM 986 C CA . GLY A 1 130 ? -21.428 14.539 16.332 1.00 96.38 130 GLY A CA 1
ATOM 987 C C . GLY A 1 130 ? -20.439 14.325 17.477 1.00 96.38 130 GLY A C 1
ATOM 988 O O . GLY A 1 130 ? -19.230 14.325 17.241 1.00 96.38 130 GLY A O 1
ATOM 989 N N . PHE A 1 131 ? -20.921 14.185 18.714 1.00 97.19 131 PHE A N 1
ATOM 990 C CA . PHE A 1 131 ? -20.094 13.701 19.816 1.00 97.19 131 PHE A CA 1
ATOM 991 C C . PHE A 1 131 ? -20.027 12.169 19.807 1.00 97.19 131 PHE A C 1
ATOM 993 O O . PHE A 1 131 ? -20.918 11.489 19.315 1.00 97.19 131 PHE A O 1
ATOM 1000 N N . GLU A 1 132 ? -18.969 11.619 20.384 1.00 96.19 132 GLU A N 1
ATOM 1001 C CA . GLU A 1 132 ? -18.662 10.196 20.477 1.00 96.19 132 GLU A C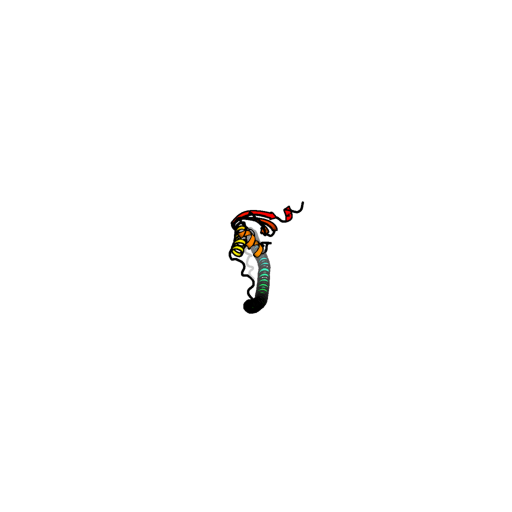A 1
ATOM 1002 C C . GLU A 1 132 ? -18.260 9.858 21.918 1.00 96.19 132 GLU A C 1
ATOM 1004 O O . GLU A 1 132 ? -17.782 10.722 22.652 1.00 96.19 132 GLU A O 1
ATOM 1009 N N . ARG A 1 133 ? -18.404 8.589 22.330 1.00 95.44 133 ARG A N 1
ATOM 1010 C CA . ARG A 1 133 ? -18.014 8.102 23.674 1.00 95.44 133 ARG A CA 1
ATOM 1011 C C . ARG A 1 133 ? -18.556 8.973 24.819 1.00 95.44 133 ARG A C 1
ATOM 1013 O O . ARG A 1 133 ? -17.803 9.410 25.685 1.00 95.44 133 ARG A O 1
ATOM 1020 N N . VAL A 1 134 ? -19.857 9.241 24.786 1.00 95.62 134 VAL A N 1
ATOM 1021 C CA . VAL A 1 134 ? -20.549 10.041 25.801 1.00 95.62 134 VAL A CA 1
ATOM 1022 C C . VAL A 1 134 ? -20.642 9.258 27.113 1.00 95.62 134 VAL A C 1
ATOM 1024 O O . VAL A 1 134 ? -21.145 8.137 27.132 1.00 95.62 134 VAL A O 1
ATOM 1027 N N . GLN A 1 135 ? -20.198 9.873 28.204 1.00 95.62 135 GLN A N 1
ATOM 1028 C CA . GLN A 1 135 ? -20.320 9.389 29.570 1.00 95.62 135 GLN A CA 1
ATOM 1029 C C . GLN A 1 135 ? -21.069 10.427 30.409 1.00 95.62 135 GLN A C 1
ATOM 1031 O O . GLN A 1 135 ? -20.674 11.589 30.505 1.00 95.62 135 GLN A O 1
ATOM 1036 N N . VAL A 1 136 ? -22.166 9.994 31.020 1.00 94.88 136 VAL A N 1
ATOM 1037 C CA . VAL A 1 136 ? -22.936 10.800 31.970 1.00 94.88 136 VAL A CA 1
ATOM 1038 C C . VAL A 1 136 ? -22.326 10.571 33.352 1.00 94.88 136 VAL A C 1
ATOM 1040 O O . VAL A 1 136 ? -22.195 9.423 33.771 1.00 94.88 136 VAL A O 1
ATOM 1043 N N . VAL A 1 137 ? -21.868 11.640 34.010 1.00 94.06 137 VAL A N 1
ATOM 1044 C CA . VAL A 1 137 ? -21.109 11.539 35.272 1.00 94.06 137 VAL A CA 1
ATOM 1045 C C . VAL A 1 137 ? -21.995 11.130 36.460 1.00 94.06 137 VAL A C 1
ATOM 1047 O O . VAL A 1 137 ? -21.540 10.304 37.253 1.00 94.06 137 VAL A O 1
ATOM 1050 N N . PRO A 1 138 ? -23.232 11.649 36.611 1.00 90.94 138 PRO A N 1
ATOM 1051 C CA . PRO A 1 138 ? -24.103 11.252 37.713 1.00 90.94 138 PRO A CA 1
ATOM 1052 C C . PRO A 1 138 ? -24.551 9.795 37.635 1.00 90.94 138 PRO A C 1
ATOM 1054 O O . PRO A 1 138 ? -24.729 9.225 36.555 1.00 90.94 138 PRO A O 1
ATOM 1057 N N . SER A 1 139 ? -24.803 9.217 38.805 1.00 89.25 139 SER A N 1
ATOM 1058 C CA . SER A 1 139 ? -25.389 7.882 38.924 1.00 89.25 139 SER A CA 1
ATOM 1059 C C . SER A 1 139 ? -26.848 7.859 38.443 1.00 89.25 139 SER A C 1
ATOM 1061 O O . SER A 1 139 ? -27.543 8.878 38.423 1.00 89.25 139 SER A O 1
ATOM 1063 N N . LEU A 1 140 ? -27.354 6.674 38.079 1.00 84.81 140 LEU A N 1
ATOM 1064 C CA . LEU A 1 140 ? -28.754 6.513 37.657 1.00 84.81 140 LEU A CA 1
ATOM 1065 C C . LEU A 1 140 ? -29.751 6.934 38.751 1.00 84.81 140 LEU A C 1
ATOM 1067 O O . LEU A 1 140 ? -30.811 7.469 38.438 1.00 84.81 140 LEU A O 1
ATOM 1071 N N . GLU A 1 141 ? -29.408 6.738 40.026 1.00 84.19 141 GLU A N 1
ATOM 1072 C CA . GLU A 1 141 ? -30.249 7.149 41.157 1.00 84.19 141 GLU A CA 1
ATOM 1073 C C . GLU A 1 141 ? -30.341 8.672 41.293 1.00 84.19 141 GLU A C 1
ATOM 1075 O O . GLU A 1 141 ? -31.401 9.210 41.612 1.00 84.19 141 GLU A O 1
ATOM 1080 N N . GLU A 1 142 ? -29.244 9.384 41.033 1.00 87.31 142 GLU A N 1
ATOM 1081 C CA . GLU A 1 142 ? -29.241 10.846 40.995 1.00 87.31 142 GLU A CA 1
ATOM 1082 C C . GLU A 1 142 ? -30.079 11.343 39.818 1.00 87.31 142 GLU A C 1
ATOM 1084 O O . GLU A 1 142 ? -30.956 12.178 40.013 1.00 87.31 142 GLU A O 1
ATOM 1089 N N . LEU A 1 143 ? -29.910 10.764 38.624 1.00 86.62 143 LEU A N 1
ATOM 1090 C CA . LEU A 1 143 ? -30.722 11.108 37.449 1.00 86.62 143 LEU A CA 1
ATOM 1091 C C . LEU A 1 143 ? -32.227 10.898 37.681 1.00 86.62 143 LEU A C 1
ATOM 1093 O O . LEU A 1 143 ? -33.022 11.729 37.239 1.00 86.62 143 LEU A O 1
ATOM 1097 N N . ALA A 1 144 ? -32.618 9.835 38.394 1.00 85.38 144 ALA A N 1
ATOM 1098 C CA . ALA A 1 144 ? -34.011 9.589 38.772 1.00 85.38 144 ALA A CA 1
ATOM 1099 C C . ALA A 1 144 ? -34.581 10.741 39.617 1.00 85.38 144 ALA A C 1
ATOM 1101 O O . ALA A 1 144 ? -35.634 11.291 39.297 1.00 85.38 144 ALA A O 1
ATOM 1102 N N . LYS A 1 145 ? -33.840 11.164 40.649 1.00 85.88 145 LYS A N 1
ATOM 1103 C CA . LYS A 1 145 ? -34.235 12.271 41.536 1.00 85.88 145 LYS A CA 1
ATOM 1104 C C . LYS A 1 145 ? -34.336 13.598 40.783 1.00 85.88 145 LYS A C 1
ATOM 1106 O O . LYS A 1 145 ? -35.253 14.382 41.030 1.00 85.88 145 LYS A O 1
ATOM 1111 N N . LEU A 1 146 ? -33.422 13.846 39.843 1.00 85.75 146 LEU A N 1
ATOM 1112 C CA . LEU A 1 146 ? -33.439 15.061 39.021 1.00 85.75 146 LEU A CA 1
ATOM 1113 C C . LEU A 1 146 ? -34.670 15.094 38.107 1.00 85.75 146 LEU A C 1
ATOM 1115 O O . LEU A 1 146 ? -35.303 16.142 37.988 1.00 85.75 146 LEU A O 1
ATOM 1119 N N . ALA A 1 147 ? -35.050 13.954 37.523 1.00 84.44 147 ALA A N 1
ATOM 1120 C CA . ALA A 1 147 ? -36.231 13.849 36.670 1.00 84.44 147 ALA A CA 1
ATOM 1121 C C . ALA A 1 147 ? -37.548 14.122 37.422 1.00 84.44 147 ALA A C 1
ATOM 1123 O O . ALA A 1 147 ? -38.468 14.686 36.836 1.00 84.44 147 ALA A O 1
ATOM 1124 N N . GLU A 1 148 ? -37.635 13.756 38.703 1.00 84.88 148 GLU A N 1
ATOM 1125 C CA . GLU A 1 148 ? -38.855 13.889 39.519 1.00 84.88 148 GLU A CA 1
ATOM 1126 C C . GLU A 1 148 ? -39.016 15.267 40.180 1.00 84.88 148 GLU A C 1
ATOM 1128 O O . GLU A 1 148 ? -40.126 15.695 40.480 1.00 84.88 148 GLU A O 1
ATOM 1133 N N . SER A 1 149 ? -37.915 15.981 40.409 1.00 81.88 149 SER A N 1
ATOM 1134 C CA . SER A 1 149 ? -37.914 17.225 41.196 1.00 81.88 149 SER A CA 1
ATOM 1135 C C . SER A 1 149 ? -38.477 18.472 40.489 1.00 81.88 149 SER A C 1
ATOM 1137 O O . SER A 1 149 ? -38.663 19.500 41.138 1.00 81.88 149 SER A O 1
ATOM 1139 N N . GLY A 1 150 ? -38.695 18.420 39.172 1.00 80.62 150 GLY A N 1
ATOM 1140 C CA . GLY A 1 150 ? -39.261 19.498 38.343 1.00 80.62 150 GLY A CA 1
ATOM 1141 C C . GLY A 1 150 ? -38.480 20.821 38.252 1.00 80.62 150 GLY A C 1
ATOM 1142 O O . GLY A 1 150 ? -38.878 21.747 37.545 1.00 80.62 150 GLY A O 1
ATOM 1143 N N . ALA A 1 151 ? -37.337 20.933 38.930 1.00 89.56 151 ALA A N 1
ATOM 1144 C CA . ALA A 1 151 ? -36.425 22.066 38.796 1.00 89.56 151 ALA A CA 1
ATOM 1145 C C . ALA A 1 151 ? -35.485 21.905 37.581 1.00 89.56 151 ALA A C 1
ATOM 1147 O O . ALA A 1 151 ? -35.397 20.835 36.976 1.00 89.56 151 ALA A O 1
ATOM 1148 N N . VAL A 1 152 ? -34.788 22.986 37.203 1.00 91.38 152 VAL A N 1
ATOM 1149 C CA . VAL A 1 152 ? -33.691 22.901 36.222 1.00 91.38 152 VAL A CA 1
ATOM 1150 C C . VAL A 1 152 ? -32.471 22.321 36.910 1.00 91.38 152 VAL A C 1
ATOM 1152 O O . VAL A 1 152 ? -32.030 22.861 37.922 1.00 91.38 152 VAL A O 1
ATOM 1155 N N . HIS A 1 153 ? -31.904 21.281 36.314 1.00 93.12 153 HIS A N 1
ATOM 1156 C CA . HIS A 1 153 ? -30.708 20.617 36.805 1.00 93.12 153 HIS A CA 1
ATOM 1157 C C . HIS A 1 153 ? -29.609 20.599 35.766 1.00 93.12 153 HIS A C 1
ATOM 1159 O O . HIS A 1 153 ? -29.863 20.373 34.583 1.00 93.12 153 HIS A O 1
ATOM 1165 N N . GLU A 1 154 ? -28.381 20.797 36.233 1.00 95.38 154 GLU A N 1
ATOM 1166 C CA . GLU A 1 154 ? -27.182 20.653 35.418 1.00 95.38 154 GLU A CA 1
ATOM 1167 C C . GLU A 1 154 ? -26.646 19.227 35.567 1.00 95.38 154 GLU A C 1
ATOM 1169 O O . GLU A 1 154 ? -26.247 18.808 36.652 1.00 95.38 154 GLU A O 1
ATOM 1174 N N . VAL A 1 155 ? -26.635 18.469 34.473 1.00 95.19 155 VAL A N 1
ATOM 1175 C CA . VAL A 1 155 ? -26.088 17.110 34.433 1.00 95.19 155 VAL A CA 1
ATOM 1176 C C . VAL A 1 155 ? -24.692 17.167 33.810 1.00 95.19 155 VAL A C 1
ATOM 1178 O O . VAL A 1 155 ? -24.596 17.406 32.602 1.00 95.19 155 VAL A O 1
ATOM 1181 N N . PRO A 1 156 ? -23.605 16.966 34.582 1.00 95.81 156 PRO A N 1
ATOM 1182 C CA . PRO A 1 156 ? -22.256 16.954 34.032 1.00 95.81 156 PRO A CA 1
ATOM 1183 C C . PRO A 1 156 ? -22.047 15.762 33.091 1.00 95.81 156 PRO A C 1
ATOM 1185 O O . PRO A 1 156 ? -22.433 14.626 33.386 1.00 95.81 156 PRO A O 1
ATOM 1188 N N . ILE A 1 157 ? -21.410 16.031 31.954 1.00 96.38 157 ILE A N 1
ATOM 1189 C CA . ILE A 1 157 ? -21.127 15.053 30.904 1.00 96.38 157 ILE A CA 1
ATOM 1190 C C . ILE A 1 157 ? -19.675 15.141 30.439 1.00 96.38 157 ILE A C 1
ATOM 1192 O O . ILE A 1 157 ? -19.068 16.215 30.376 1.00 96.38 157 ILE A O 1
ATOM 1196 N N . GLU A 1 158 ? -19.143 13.994 30.042 1.00 96.31 158 GLU A N 1
ATOM 1197 C CA . GLU A 1 158 ? -17.871 13.875 29.342 1.00 96.31 158 GLU A CA 1
ATOM 1198 C C . GLU A 1 158 ? -18.122 13.230 27.980 1.00 96.31 158 GLU A C 1
ATOM 1200 O O . GLU A 1 158 ? -18.857 12.254 27.864 1.00 96.31 158 GLU A O 1
ATOM 1205 N N . ALA A 1 159 ? -17.548 13.784 26.919 1.00 97.12 159 ALA A N 1
ATOM 1206 C CA . ALA A 1 159 ? -17.704 13.254 25.570 1.00 97.12 159 ALA A CA 1
ATOM 1207 C C . ALA A 1 159 ? -16.431 13.488 24.754 1.00 97.12 159 ALA A C 1
ATOM 1209 O O . ALA A 1 159 ? -15.505 14.173 25.188 1.00 97.12 159 ALA A O 1
ATOM 1210 N N . ARG A 1 160 ? -16.366 12.934 23.546 1.00 97.00 160 ARG A N 1
ATOM 1211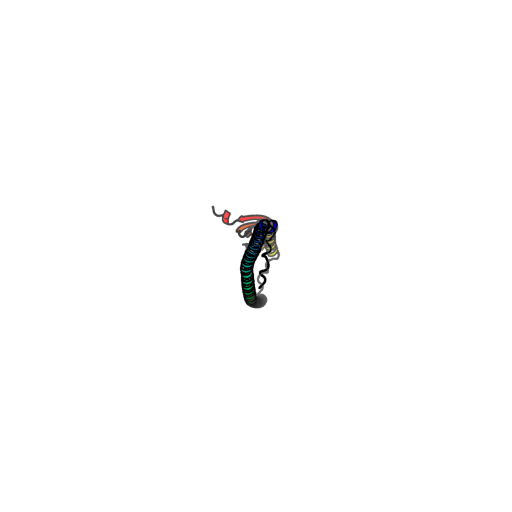 C CA . ARG A 1 160 ? -15.324 13.243 22.567 1.00 97.00 160 ARG A CA 1
ATOM 1212 C C . ARG A 1 160 ? -15.915 13.822 21.298 1.00 97.00 160 ARG A C 1
ATOM 1214 O O . ARG A 1 160 ? -16.998 13.432 20.893 1.00 97.00 160 ARG A O 1
ATOM 1221 N N . ARG A 1 161 ? -15.190 14.717 20.636 1.00 96.25 161 ARG A N 1
ATOM 1222 C CA . ARG A 1 161 ? -15.532 15.187 19.289 1.00 96.25 161 ARG A CA 1
ATOM 1223 C C . ARG A 1 161 ? -14.266 15.250 18.457 1.00 96.25 161 ARG A C 1
ATOM 1225 O O . ARG A 1 161 ? -13.306 15.899 18.862 1.00 96.25 161 ARG A O 1
ATOM 1232 N N . ASN A 1 162 ? -14.245 14.545 17.326 1.00 94.31 162 ASN A N 1
ATOM 1233 C CA . ASN A 1 162 ? -13.063 14.442 16.460 1.00 94.31 162 ASN A CA 1
ATOM 1234 C C . ASN A 1 162 ? -11.792 14.024 17.232 1.00 94.31 162 ASN A C 1
ATOM 1236 O O . ASN A 1 162 ? -10.715 14.580 17.037 1.00 94.31 162 ASN A O 1
ATOM 1240 N N . GLY A 1 163 ? -11.928 13.090 18.180 1.00 93.00 163 GLY A N 1
ATOM 1241 C CA . GLY A 1 163 ? -10.822 12.610 19.018 1.00 93.00 163 GLY A CA 1
ATOM 1242 C C . GLY A 1 163 ? -10.433 13.503 20.207 1.00 93.00 163 GLY A C 1
ATOM 1243 O O . GLY A 1 163 ? -9.701 13.036 21.080 1.00 93.00 163 GLY A O 1
ATOM 1244 N N . VAL A 1 164 ? -10.950 14.730 20.308 1.00 94.75 164 VAL A N 1
ATOM 1245 C CA . VAL A 1 164 ? -10.692 15.647 21.432 1.00 94.75 164 VAL A CA 1
ATOM 1246 C C . VAL A 1 164 ? -11.661 15.370 22.578 1.00 94.75 164 VAL A C 1
ATOM 1248 O O . VAL A 1 164 ? -12.854 15.204 22.339 1.00 94.75 164 VAL A O 1
ATOM 1251 N N . LEU A 1 165 ? -11.168 15.341 23.822 1.00 95.06 16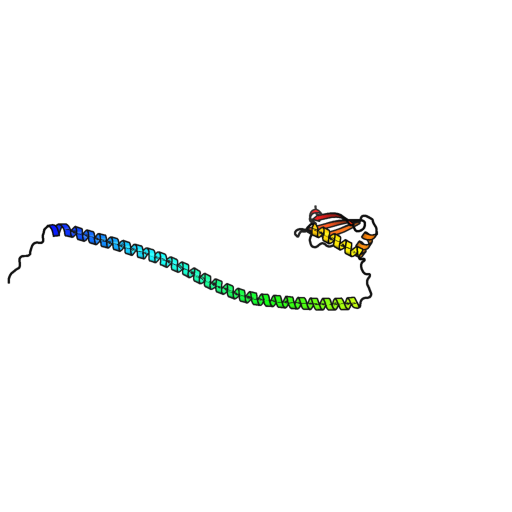5 LEU A N 1
ATOM 1252 C CA . LEU A 1 165 ? -12.014 15.251 25.016 1.00 95.06 165 LEU A CA 1
ATOM 1253 C C . LEU A 1 165 ? -12.731 16.585 25.265 1.00 95.06 165 LEU A C 1
ATOM 1255 O O . LEU A 1 165 ? -12.097 17.637 25.360 1.00 95.06 165 LEU A O 1
ATOM 1259 N N . CYS A 1 166 ? -14.046 16.524 25.415 1.00 95.75 166 CYS A N 1
ATOM 1260 C CA . CYS A 1 166 ? -14.910 17.645 25.738 1.00 95.75 166 CYS A CA 1
ATOM 1261 C C . CYS A 1 166 ? -15.606 17.379 27.074 1.00 95.75 166 CYS A C 1
ATOM 1263 O O . CYS A 1 166 ? -16.060 16.263 27.334 1.00 95.75 166 CYS A O 1
ATOM 1265 N N . LYS A 1 167 ? -15.701 18.409 27.912 1.00 96.19 167 LYS A N 1
ATOM 1266 C CA . LYS A 1 167 ? -16.475 18.372 29.154 1.00 96.19 167 LYS A CA 1
ATOM 1267 C C . LYS A 1 167 ? -17.572 19.418 29.072 1.00 96.19 167 LYS A C 1
ATOM 1269 O O . LYS A 1 167 ? -17.395 20.472 28.460 1.00 96.19 167 LYS A O 1
ATOM 1274 N N . GLY A 1 168 ? -18.718 19.107 29.647 1.00 94.88 168 GLY A N 1
ATOM 1275 C CA . GLY A 1 168 ? -19.874 19.973 29.543 1.00 94.88 168 GLY A CA 1
ATOM 1276 C C . GLY A 1 168 ? -20.948 19.630 30.546 1.00 94.88 168 GLY A C 1
ATOM 1277 O O . GLY A 1 168 ? -20.769 18.788 31.427 1.00 94.88 168 GLY A O 1
ATOM 1278 N N . ARG A 1 169 ? -22.083 20.286 30.374 1.00 95.88 169 ARG A N 1
ATOM 1279 C CA . ARG A 1 169 ? -23.288 20.067 31.159 1.00 95.88 169 ARG A CA 1
ATOM 1280 C C . ARG A 1 169 ? -24.509 20.118 30.258 1.00 95.88 169 ARG A C 1
ATOM 1282 O O . ARG A 1 169 ? -24.553 20.859 29.277 1.00 95.88 169 ARG A O 1
ATOM 1289 N N . VAL A 1 170 ? -25.501 19.314 30.605 1.00 96.38 170 VAL A N 1
ATOM 1290 C CA . VAL A 1 170 ? -26.813 19.316 29.959 1.00 96.38 170 VAL A CA 1
ATOM 1291 C C . VAL A 1 170 ? -27.819 19.862 30.952 1.00 96.38 170 VAL A C 1
ATOM 1293 O O . VAL A 1 170 ? -27.905 19.362 32.073 1.00 96.38 170 VAL A O 1
ATOM 1296 N N . LEU A 1 171 ? -28.574 20.879 30.545 1.00 95.62 171 LEU A N 1
ATOM 1297 C CA . LEU A 1 171 ? -29.668 21.417 31.341 1.00 95.62 171 LEU A CA 1
ATOM 1298 C C . LEU A 1 171 ? -30.910 20.561 31.113 1.00 95.62 171 LEU A C 1
ATOM 1300 O O . LEU A 1 171 ? -31.391 20.433 29.984 1.00 95.62 171 LEU A O 1
ATOM 1304 N N . VAL A 1 172 ? -31.436 19.985 32.189 1.00 93.88 172 VAL A N 1
ATOM 1305 C CA . VAL A 1 172 ? -32.628 19.135 32.173 1.00 93.88 172 VAL A CA 1
ATOM 1306 C C . VAL A 1 172 ? -33.697 19.749 33.069 1.00 93.88 172 VAL A C 1
ATOM 1308 O O . VAL A 1 172 ? -33.399 20.173 34.182 1.00 93.88 172 VAL A O 1
ATOM 1311 N N . ARG A 1 173 ? -34.948 19.774 32.608 1.00 91.81 173 ARG A N 1
ATOM 1312 C CA . ARG A 1 173 ? -36.128 20.122 33.417 1.00 91.81 173 ARG A CA 1
ATOM 1313 C C . ARG A 1 173 ? -37.247 19.146 33.093 1.00 91.81 173 ARG A C 1
ATOM 1315 O O . ARG A 1 173 ? -37.475 18.874 31.918 1.00 91.81 173 ARG A O 1
ATOM 1322 N N . ASP A 1 174 ? -37.906 18.603 34.113 1.00 86.50 174 ASP A N 1
ATOM 1323 C CA . ASP A 1 174 ? -39.011 17.640 33.952 1.00 86.50 174 ASP A CA 1
ATOM 1324 C C . ASP A 1 174 ? -38.645 16.438 33.051 1.00 86.50 174 ASP A C 1
ATOM 1326 O O . ASP A 1 174 ? -39.448 15.934 32.266 1.00 86.50 174 ASP A O 1
ATOM 1330 N N . GLY A 1 175 ? -37.377 16.008 33.087 1.00 84.56 175 GLY A N 1
ATOM 1331 C CA . GLY A 1 175 ? -36.871 14.938 32.222 1.00 84.56 175 GLY A CA 1
ATOM 1332 C C . GLY A 1 175 ? -36.775 15.295 30.729 1.00 84.56 175 GLY A C 1
ATOM 1333 O O . GLY A 1 175 ? -36.627 14.393 29.901 1.00 84.56 175 GLY A O 1
ATOM 1334 N N . VAL A 1 176 ? -36.856 16.578 30.369 1.00 88.50 176 VAL A N 1
ATOM 1335 C CA . VAL A 1 176 ? -36.653 17.112 29.015 1.00 88.50 176 VAL A CA 1
ATOM 1336 C C . VAL A 1 176 ? -35.340 17.891 28.961 1.00 88.50 176 VAL A C 1
ATOM 1338 O O . VAL A 1 176 ? -35.013 18.651 29.872 1.00 88.50 176 VAL A O 1
ATOM 1341 N N . LEU A 1 177 ? -34.577 17.703 27.882 1.00 92.81 177 LEU A N 1
ATOM 1342 C CA . LEU A 1 177 ? -33.344 18.447 27.638 1.00 92.81 177 LEU A CA 1
ATOM 1343 C C . LEU A 1 177 ? -33.685 19.854 27.145 1.00 92.81 177 LEU A C 1
ATOM 1345 O O . LEU A 1 177 ? -34.313 19.999 26.096 1.00 92.81 177 LEU A O 1
ATOM 1349 N N . ILE A 1 178 ? -33.250 20.871 27.884 1.00 95.38 178 ILE A N 1
ATOM 1350 C CA . ILE A 1 178 ? -33.421 22.278 27.511 1.00 95.38 178 ILE A CA 1
ATOM 1351 C C . ILE A 1 178 ? -32.239 22.736 26.663 1.00 95.38 178 ILE A C 1
ATOM 1353 O O . ILE A 1 178 ? -32.438 23.270 25.575 1.00 95.38 178 ILE A O 1
ATOM 1357 N N . ASP A 1 179 ? -31.021 22.525 27.162 1.00 95.06 179 ASP A N 1
ATOM 1358 C CA . ASP A 1 179 ? -29.807 23.045 26.537 1.00 95.06 179 ASP A CA 1
ATOM 1359 C C . ASP A 1 179 ? -28.600 22.136 26.786 1.00 95.06 179 ASP A C 1
ATOM 1361 O O . ASP A 1 179 ? -28.589 21.323 27.715 1.00 95.06 179 ASP A O 1
ATOM 1365 N N . VAL A 1 180 ? -27.588 22.262 25.932 1.00 95.88 180 VAL A N 1
ATOM 1366 C CA . VAL A 1 180 ? -26.365 21.460 25.953 1.00 95.88 180 VAL A CA 1
ATOM 1367 C C . VAL A 1 180 ? -25.164 22.386 25.792 1.00 95.88 180 VAL A C 1
ATOM 1369 O O . VAL A 1 180 ? -24.863 22.850 24.693 1.00 95.88 180 VAL A O 1
ATOM 1372 N N . GLU A 1 181 ? -24.432 22.597 26.883 1.00 95.44 181 GLU A N 1
ATOM 1373 C CA . GLU A 1 181 ? -23.199 23.379 26.893 1.00 95.44 181 GLU A CA 1
ATOM 1374 C C . GLU A 1 181 ? -22.000 22.431 26.957 1.00 95.44 181 GLU A C 1
ATOM 1376 O O . GLU A 1 181 ? -21.726 21.824 27.993 1.00 95.44 181 GLU A O 1
ATOM 1381 N N . VAL A 1 182 ? -21.266 22.287 25.850 1.00 94.25 182 VAL A N 1
ATOM 1382 C CA . VAL A 1 182 ? -20.078 21.423 25.780 1.00 94.25 182 VAL A CA 1
ATOM 1383 C C . VAL A 1 182 ? -18.886 22.212 25.269 1.00 94.25 182 VAL A C 1
ATOM 1385 O O . VAL A 1 182 ? -18.940 22.801 24.189 1.00 94.25 182 VAL A O 1
ATOM 1388 N N . GLN A 1 183 ? -17.791 22.185 26.028 1.00 92.31 183 GLN A N 1
ATOM 1389 C CA . GLN A 1 183 ? -16.546 22.859 25.680 1.00 92.31 183 GLN A CA 1
ATOM 1390 C C . GLN A 1 183 ? -15.386 21.857 25.580 1.00 92.31 183 GLN A C 1
ATOM 1392 O O . GLN A 1 183 ? -15.364 20.836 26.279 1.00 92.31 183 GLN A O 1
ATOM 1397 N N . PRO A 1 184 ? -14.411 22.093 24.686 1.00 90.25 184 PRO A N 1
ATOM 1398 C CA . PRO A 1 184 ? -13.214 21.269 24.634 1.00 90.25 184 PRO A CA 1
ATOM 1399 C C . PRO A 1 184 ? -12.413 21.403 25.934 1.00 90.25 184 PRO A C 1
ATOM 1401 O O . PRO A 1 184 ? -12.254 22.494 26.465 1.00 90.25 184 PRO A O 1
ATOM 1404 N N . ALA A 1 185 ? -11.851 20.306 26.441 1.00 83.94 185 ALA A N 1
ATOM 1405 C CA . ALA A 1 185 ? -11.154 20.316 27.731 1.00 83.94 185 ALA A CA 1
ATOM 1406 C C . ALA A 1 185 ? -9.947 21.278 27.774 1.00 83.94 185 ALA A C 1
ATOM 1408 O O . ALA A 1 185 ? -9.562 21.731 28.848 1.00 83.94 185 ALA A O 1
ATOM 1409 N N . TYR A 1 186 ? -9.370 21.618 26.616 1.00 80.25 186 TYR A N 1
ATOM 1410 C CA . TYR A 1 186 ? -8.254 22.558 26.522 1.00 80.25 186 TYR A CA 1
ATOM 1411 C C . TYR A 1 186 ? -8.660 24.031 26.686 1.00 80.25 186 TYR A C 1
ATOM 1413 O O . TYR A 1 186 ? -7.782 24.847 26.930 1.00 80.25 186 TYR A O 1
ATOM 1421 N N . SER A 1 187 ? -9.946 24.400 26.587 1.00 75.25 187 SER A N 1
ATOM 1422 C CA . SER A 1 187 ? -10.380 25.792 26.816 1.00 75.25 187 SER A CA 1
ATOM 1423 C C . SER A 1 187 ? -10.499 26.160 28.298 1.00 75.25 187 SER A C 1
ATOM 1425 O O . SER A 1 187 ? -10.768 27.314 28.613 1.00 75.25 187 SER A O 1
ATOM 1427 N N . MET A 1 188 ? -10.302 25.197 29.207 1.00 63.72 188 MET A N 1
ATOM 1428 C CA . MET A 1 188 ? -10.319 25.413 30.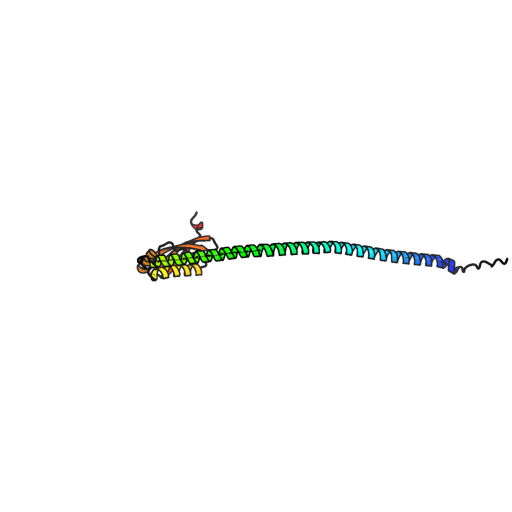661 1.00 63.72 188 MET A CA 1
ATOM 1429 C C . MET A 1 188 ? -8.928 25.647 31.271 1.00 63.72 188 MET A C 1
ATOM 1431 O O . MET A 1 188 ? -8.835 25.902 32.470 1.00 63.72 188 MET A O 1
ATOM 1435 N N . PHE A 1 189 ? -7.860 25.580 30.472 1.00 67.25 189 PHE A N 1
ATOM 1436 C CA . PHE A 1 189 ? -6.504 25.921 30.904 1.00 67.25 189 PHE A CA 1
ATOM 1437 C C . PHE A 1 189 ? -6.097 27.257 30.252 1.00 67.25 189 PHE A C 1
ATOM 1439 O O . PHE A 1 189 ? -6.062 27.305 29.021 1.00 67.25 189 PHE A O 1
ATOM 1446 N N . PRO A 1 190 ? -5.878 28.333 31.037 1.00 58.19 190 PRO A N 1
ATOM 1447 C CA . PRO A 1 190 ? -5.482 29.647 30.525 1.00 58.19 190 PRO A CA 1
ATOM 1448 C C . PRO A 1 190 ? -4.056 29.673 29.961 1.00 58.19 190 PRO A C 1
ATOM 1450 O O . PRO A 1 190 ? -3.214 28.864 30.418 1.00 58.19 190 PRO A O 1
#